Protein AF-A0A382EPL7-F1 (afdb_monomer)

pLDDT: mean 86.75, std 9.68, range [49.62, 97.31]

Radius of gyration: 35.39 Å; Cα contacts (8 Å, |Δi|>4): 107; chains: 1; bounding box: 77×35×107 Å

Structure (mmCIF, N/CA/C/O backbone):
data_AF-A0A382EPL7-F1
#
_entry.id   AF-A0A382EPL7-F1
#
loop_
_atom_site.group_PDB
_atom_site.id
_atom_site.type_symbol
_atom_site.label_atom_id
_atom_site.label_alt_id
_atom_site.label_comp_id
_atom_site.label_asym_id
_atom_site.label_entity_id
_atom_site.label_seq_id
_atom_site.pdbx_PDB_ins_code
_atom_site.Cartn_x
_atom_site.Cartn_y
_atom_site.Cartn_z
_atom_site.occupancy
_atom_site.B_iso_or_equiv
_atom_site.auth_seq_id
_atom_site.auth_comp_id
_atom_site.auth_asym_id
_atom_site.auth_atom_id
_atom_site.pdbx_PDB_model_num
ATOM 1 N N . MET A 1 1 ? -38.841 10.159 31.983 1.00 74.75 1 MET A N 1
ATOM 2 C CA . MET A 1 1 ? -38.559 8.796 31.467 1.00 74.75 1 MET A CA 1
ATOM 3 C C . MET A 1 1 ? -38.084 8.806 30.019 1.00 74.75 1 MET A C 1
ATOM 5 O O . MET A 1 1 ? -37.034 8.236 29.769 1.00 74.75 1 MET A O 1
ATOM 9 N N . PHE A 1 2 ? -38.769 9.494 29.096 1.00 90.00 2 PHE A N 1
ATOM 10 C CA . PHE A 1 2 ? -38.363 9.571 27.680 1.00 90.00 2 PHE A CA 1
ATOM 11 C C . PHE A 1 2 ? -36.901 10.011 27.466 1.00 90.00 2 PHE A C 1
ATOM 13 O O . PHE A 1 2 ? -36.143 9.314 26.803 1.00 90.00 2 PHE A O 1
ATOM 20 N N . PHE A 1 3 ? -36.472 11.101 28.112 1.00 91.19 3 PHE A N 1
ATOM 21 C CA . PHE A 1 3 ? -35.097 11.601 27.989 1.00 91.19 3 PHE A CA 1
ATOM 22 C C . PHE A 1 3 ? -34.037 10.589 28.466 1.00 91.19 3 PHE A C 1
ATOM 24 O O . PHE A 1 3 ? -33.022 10.416 27.807 1.00 91.19 3 PHE A O 1
ATOM 31 N N . GLY A 1 4 ? -34.292 9.870 29.566 1.00 90.31 4 GLY A N 1
ATOM 32 C CA . GLY A 1 4 ? -33.367 8.853 30.087 1.00 90.31 4 GLY A CA 1
ATOM 33 C C . GLY A 1 4 ? -33.275 7.593 29.217 1.00 90.31 4 GLY A C 1
ATOM 34 O O . GLY A 1 4 ? -32.211 6.997 29.101 1.00 90.31 4 GLY A O 1
ATOM 35 N N . LEU A 1 5 ? -34.377 7.195 28.574 1.00 91.62 5 LEU A N 1
ATOM 36 C CA . LEU A 1 5 ? -34.363 6.102 27.595 1.00 91.62 5 LEU A CA 1
ATOM 37 C C . LEU A 1 5 ? -33.612 6.507 26.321 1.00 91.62 5 LEU A C 1
ATOM 39 O O . LEU A 1 5 ? -32.855 5.706 25.778 1.00 91.62 5 LEU A O 1
ATOM 43 N N . LEU A 1 6 ? -33.779 7.757 25.878 1.00 93.56 6 LEU A N 1
ATOM 44 C CA . LEU A 1 6 ? -33.069 8.297 24.722 1.00 93.56 6 LEU A CA 1
ATOM 45 C C . LEU A 1 6 ? -31.554 8.353 24.964 1.00 93.56 6 LEU A C 1
ATOM 47 O O . LEU A 1 6 ? -30.788 7.920 24.108 1.00 93.56 6 LEU A O 1
ATOM 51 N N . THR A 1 7 ? -31.110 8.833 26.131 1.00 91.06 7 THR A N 1
ATOM 52 C CA . THR A 1 7 ? -29.676 8.873 26.460 1.00 91.06 7 THR A CA 1
ATOM 53 C C . THR A 1 7 ? -29.067 7.478 26.547 1.00 91.06 7 THR A C 1
ATOM 55 O O . THR A 1 7 ? -27.970 7.269 26.033 1.00 91.06 7 THR A O 1
ATOM 58 N N . LEU A 1 8 ? -29.780 6.507 27.131 1.00 88.75 8 LEU A N 1
ATOM 59 C CA . LEU A 1 8 ? -29.338 5.113 27.169 1.00 88.75 8 LEU A CA 1
ATOM 60 C C . LEU A 1 8 ? -29.192 4.529 25.757 1.00 88.75 8 LEU A C 1
ATOM 62 O O . LEU A 1 8 ? -28.180 3.899 25.460 1.00 88.75 8 LEU A O 1
ATOM 66 N N . LEU A 1 9 ? -30.175 4.763 24.883 1.00 93.56 9 LEU A N 1
ATOM 67 C CA . LEU A 1 9 ? -30.143 4.287 23.501 1.00 93.56 9 LEU A CA 1
ATOM 68 C C . LEU A 1 9 ? -28.946 4.871 22.746 1.00 93.56 9 LEU A C 1
ATOM 70 O O . LEU A 1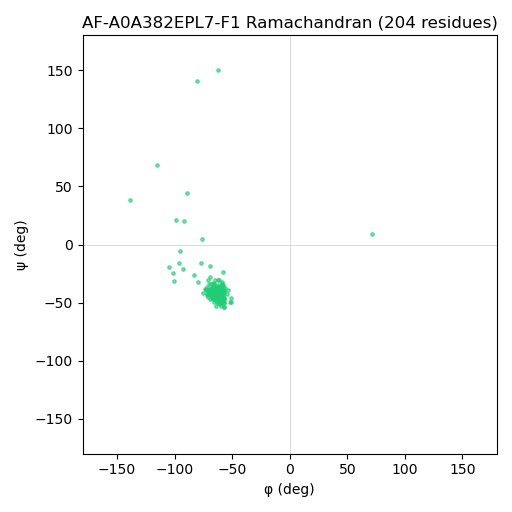 9 ? -28.196 4.122 22.127 1.00 93.56 9 LEU A O 1
ATOM 74 N N . VAL A 1 10 ? -28.731 6.186 22.835 1.00 94.69 10 VAL A N 1
ATOM 75 C CA . VAL A 1 10 ? -27.603 6.864 22.175 1.00 94.69 10 VAL A CA 1
ATOM 76 C C . VAL A 1 10 ? -26.262 6.339 22.698 1.00 94.69 10 VAL A C 1
ATOM 78 O O . VAL A 1 10 ? -25.368 6.046 21.904 1.00 94.69 10 VAL A O 1
ATOM 81 N N . ALA A 1 11 ? -26.128 6.147 24.014 1.00 90.62 11 ALA A N 1
ATOM 82 C CA . ALA A 1 11 ? -24.913 5.600 24.615 1.00 90.62 11 ALA A CA 1
ATOM 83 C C . ALA A 1 11 ? -24.629 4.159 24.153 1.00 90.62 11 ALA A C 1
ATOM 85 O O . ALA A 1 11 ? -23.498 3.840 23.784 1.00 90.62 11 ALA A O 1
ATOM 86 N N . LEU A 1 12 ? -25.653 3.299 24.116 1.00 90.69 12 LEU A N 1
ATOM 87 C CA . LEU A 1 12 ? -25.523 1.924 23.628 1.00 90.69 12 LEU A CA 1
ATOM 88 C C . LEU A 1 12 ? -25.211 1.874 22.131 1.00 90.69 12 LEU A C 1
ATOM 90 O O . LEU A 1 12 ? -24.394 1.054 21.715 1.00 90.69 12 LEU A O 1
ATOM 94 N N . ALA A 1 13 ? -25.803 2.759 21.329 1.00 94.44 13 ALA A N 1
ATOM 95 C CA . ALA A 1 13 ? -25.524 2.853 19.901 1.00 94.44 13 ALA A CA 1
ATOM 96 C C . ALA A 1 13 ? -24.057 3.228 19.645 1.00 94.44 13 ALA A C 1
ATOM 98 O O . ALA A 1 13 ? -23.361 2.508 18.928 1.00 94.44 13 ALA A O 1
ATOM 99 N N . ILE A 1 14 ? -23.558 4.289 20.294 1.00 92.88 14 ILE A N 1
ATOM 100 C CA . ILE A 1 14 ? -22.150 4.702 20.183 1.00 92.88 14 ILE A CA 1
ATOM 101 C C . ILE A 1 14 ? -21.222 3.568 20.635 1.00 92.88 14 ILE A C 1
ATOM 103 O O . ILE A 1 14 ? -20.268 3.235 19.932 1.00 92.88 14 ILE A O 1
ATOM 107 N N . SER A 1 15 ? -21.518 2.931 21.774 1.00 91.12 15 SER A N 1
ATOM 108 C CA . SER A 1 15 ? -20.702 1.830 22.295 1.00 91.12 15 SER A CA 1
ATOM 109 C C . SER A 1 15 ? -20.690 0.619 21.363 1.00 91.12 15 SER A C 1
ATOM 111 O O . SER A 1 15 ? -19.649 -0.010 21.206 1.00 91.12 15 SER A O 1
ATOM 113 N N . THR A 1 16 ? -21.820 0.288 20.735 1.00 92.12 16 THR A N 1
ATOM 114 C CA . THR A 1 16 ? -21.933 -0.869 19.834 1.00 92.12 16 THR A CA 1
ATOM 115 C C . THR A 1 16 ? -21.139 -0.645 18.550 1.00 92.12 16 THR A C 1
ATOM 117 O O . THR A 1 16 ? -20.413 -1.536 18.113 1.00 92.12 16 THR A O 1
ATOM 120 N N . VAL A 1 17 ? -21.219 0.556 17.967 1.00 94.06 17 VAL A N 1
ATOM 121 C CA . VAL A 1 17 ? -20.438 0.919 16.773 1.00 94.06 17 VAL A CA 1
ATOM 122 C C . VAL A 1 17 ? -18.938 0.908 17.082 1.00 94.06 17 VAL A C 1
ATOM 124 O O . VAL A 1 17 ? -18.156 0.342 16.317 1.00 94.06 17 VAL A O 1
ATOM 127 N N . ALA A 1 18 ? -18.532 1.466 18.227 1.00 92.56 18 ALA A N 1
ATOM 128 C CA . ALA A 1 18 ? -17.138 1.443 18.667 1.00 92.56 18 ALA A CA 1
ATOM 129 C C . ALA A 1 18 ? -16.625 0.010 18.899 1.00 92.56 18 ALA A C 1
ATOM 131 O O . ALA A 1 18 ? -15.540 -0.331 18.430 1.00 92.56 18 ALA A O 1
ATOM 132 N N . ALA A 1 19 ? -17.418 -0.839 19.562 1.00 92.88 19 ALA A N 1
ATOM 133 C CA . ALA A 1 19 ? -17.096 -2.247 19.781 1.00 92.88 19 ALA A CA 1
ATOM 134 C C . ALA A 1 19 ? -16.929 -3.002 18.455 1.00 92.88 19 ALA A C 1
ATOM 136 O O . ALA A 1 19 ? -15.948 -3.722 18.279 1.00 92.88 19 ALA A O 1
ATOM 137 N N . TYR A 1 20 ? -17.841 -2.798 17.499 1.00 94.19 20 TYR A N 1
ATOM 138 C CA . TYR A 1 20 ? -17.752 -3.406 16.172 1.00 94.19 20 TYR A CA 1
ATOM 139 C C . TYR A 1 20 ? -16.435 -3.048 15.469 1.00 94.19 20 TYR A C 1
ATOM 141 O O . TYR A 1 20 ? -15.680 -3.948 15.094 1.00 94.19 20 TYR A O 1
ATOM 149 N N . TYR A 1 21 ? -16.111 -1.755 15.346 1.00 93.94 21 TYR A N 1
ATOM 150 C CA . TYR A 1 21 ? -14.863 -1.333 14.703 1.00 93.94 21 TYR A CA 1
ATOM 151 C C . TYR A 1 21 ? -13.628 -1.825 15.454 1.00 93.94 21 TYR A C 1
ATOM 153 O O . TYR A 1 21 ? -12.677 -2.292 14.830 1.00 93.94 21 TYR A O 1
ATOM 161 N N . SER A 1 22 ? -13.655 -1.793 16.786 1.00 94.44 22 SER A N 1
ATOM 162 C CA . SER A 1 22 ? -12.537 -2.257 17.599 1.00 94.44 22 SER A CA 1
ATOM 163 C C . SER A 1 22 ? -12.242 -3.747 17.404 1.00 94.44 22 SER A C 1
ATOM 165 O O . SER A 1 22 ? -11.101 -4.129 17.138 1.00 94.44 22 SER A O 1
ATOM 167 N N . ILE A 1 23 ? -13.275 -4.592 17.458 1.00 93.62 23 ILE A N 1
ATOM 168 C CA . ILE A 1 23 ? -13.140 -6.046 17.315 1.00 93.62 23 ILE A CA 1
ATOM 169 C C . ILE A 1 23 ? -12.655 -6.403 15.907 1.00 93.62 23 ILE A C 1
ATOM 171 O O . ILE A 1 23 ? -11.729 -7.203 15.759 1.00 93.62 23 ILE A O 1
ATOM 175 N N . VAL A 1 24 ? -13.230 -5.791 14.865 1.00 92.38 24 VAL A N 1
ATOM 176 C CA . VAL A 1 24 ? -12.802 -6.040 13.478 1.00 92.38 24 VAL A CA 1
ATOM 177 C C . VAL A 1 24 ? -11.360 -5.589 13.251 1.00 92.38 24 VAL A C 1
ATOM 179 O O . VAL A 1 24 ? -10.598 -6.303 12.596 1.00 92.38 24 VAL A O 1
ATOM 182 N N . GLY A 1 25 ? -10.952 -4.458 13.827 1.00 89.25 25 GLY A N 1
ATOM 183 C CA . GLY A 1 25 ? -9.577 -3.983 13.726 1.00 89.25 25 GLY A CA 1
ATOM 184 C C . GLY A 1 25 ? -8.566 -4.854 14.471 1.00 89.25 25 GLY A C 1
ATOM 185 O O . GLY A 1 25 ? -7.525 -5.187 13.911 1.00 89.25 25 GLY A O 1
ATOM 186 N N . LEU A 1 26 ? -8.876 -5.327 15.681 1.00 88.19 26 LEU A N 1
ATOM 187 C CA . LEU A 1 26 ? -8.011 -6.278 16.396 1.00 88.19 26 LEU A CA 1
ATOM 188 C C . LEU A 1 26 ? -7.901 -7.623 15.660 1.00 88.19 26 LEU A C 1
ATOM 190 O O . LEU A 1 26 ? -6.811 -8.191 15.571 1.00 88.19 26 LEU A O 1
ATOM 194 N N . MET A 1 27 ? -9.000 -8.117 15.076 1.00 90.69 27 MET A N 1
ATOM 195 C CA . MET A 1 27 ? -8.977 -9.316 14.226 1.00 90.69 27 MET A CA 1
ATOM 196 C C . MET A 1 27 ? -8.116 -9.138 12.970 1.00 90.69 27 MET A C 1
ATOM 198 O O . MET A 1 27 ? -7.565 -10.118 12.465 1.00 90.69 27 MET A O 1
ATOM 202 N N . ALA A 1 28 ? -8.013 -7.914 12.446 1.00 84.50 28 ALA A N 1
ATOM 203 C CA . ALA A 1 28 ? -7.151 -7.609 11.312 1.00 84.50 28 ALA A CA 1
ATOM 204 C C . ALA A 1 28 ? -5.661 -7.672 11.680 1.00 84.50 28 ALA A C 1
ATOM 206 O O . ALA A 1 28 ? -4.875 -8.201 10.898 1.00 84.50 28 ALA A O 1
ATOM 207 N N . ILE A 1 29 ? -5.287 -7.193 12.871 1.00 80.88 29 ILE A N 1
ATOM 208 C CA . ILE A 1 29 ? -3.893 -7.189 13.348 1.00 80.88 29 ILE A CA 1
ATOM 209 C C . ILE A 1 29 ? -3.379 -8.620 13.574 1.00 80.88 29 ILE A C 1
ATOM 211 O O . ILE A 1 29 ? -2.247 -8.948 13.232 1.00 80.88 29 ILE A O 1
ATOM 215 N N . PHE A 1 30 ? -4.220 -9.503 14.109 1.00 79.50 30 PHE A N 1
ATOM 216 C CA . PHE A 1 30 ? -3.836 -10.865 14.486 1.00 79.50 30 PHE A CA 1
ATOM 217 C C . PHE A 1 30 ? -4.573 -11.909 13.636 1.00 79.50 30 PHE A C 1
ATOM 219 O O . PHE A 1 30 ? -5.415 -12.680 14.112 1.00 79.50 30 PHE A O 1
ATOM 226 N N . ALA A 1 31 ? -4.227 -11.954 12.349 1.00 75.75 31 ALA A N 1
ATOM 227 C CA . ALA A 1 31 ? -4.918 -12.774 11.354 1.00 75.75 31 ALA A CA 1
ATOM 228 C C . ALA A 1 31 ? -4.956 -14.287 11.668 1.00 75.75 31 ALA A C 1
ATOM 230 O O . ALA A 1 31 ? -5.860 -14.974 11.194 1.00 75.75 31 ALA A O 1
ATOM 231 N N . GLY A 1 32 ? -4.016 -14.800 12.471 1.00 82.25 32 GLY A N 1
ATOM 232 C CA . GLY A 1 32 ? -3.919 -16.220 12.829 1.00 82.25 32 GLY A CA 1
ATOM 233 C C . GLY A 1 32 ? -4.923 -16.710 13.883 1.00 82.25 32 GLY A C 1
ATOM 234 O O . GLY A 1 32 ? -5.119 -17.914 14.001 1.00 82.25 32 GLY A O 1
ATOM 235 N N . ALA A 1 33 ? -5.579 -15.814 14.632 1.00 89.88 33 ALA A N 1
ATOM 236 C CA . ALA A 1 33 ? -6.447 -16.185 15.759 1.00 89.88 33 ALA A CA 1
ATOM 237 C C . ALA A 1 33 ? -7.744 -15.355 15.828 1.00 89.88 33 ALA A C 1
ATOM 239 O O . ALA A 1 33 ? -8.223 -15.005 16.908 1.00 89.88 33 ALA A O 1
ATOM 240 N N . LYS A 1 34 ? -8.339 -15.050 14.666 1.00 89.06 34 LYS A N 1
ATOM 241 C CA . LYS A 1 34 ? -9.504 -14.149 14.541 1.00 89.06 34 LYS A CA 1
ATOM 242 C C . LYS A 1 34 ? -10.658 -14.506 15.481 1.00 89.06 34 LYS A C 1
ATOM 244 O O . LYS A 1 34 ? -11.185 -13.628 16.154 1.00 89.06 34 LYS A O 1
ATOM 249 N N . LEU A 1 35 ? -11.019 -15.790 15.566 1.00 90.50 35 LEU A N 1
ATOM 250 C CA . LEU A 1 35 ? -12.129 -16.246 16.410 1.00 90.50 35 LEU A CA 1
ATOM 251 C C . LEU A 1 35 ? -11.859 -16.014 17.904 1.00 90.50 35 LEU A C 1
ATOM 253 O O . LEU A 1 35 ? -12.734 -15.528 18.615 1.00 90.50 35 LEU A O 1
ATOM 257 N N . ALA A 1 36 ? -10.646 -16.318 18.374 1.00 92.25 36 ALA A N 1
ATOM 258 C CA . ALA A 1 36 ? -10.273 -16.116 19.773 1.00 92.25 36 ALA A CA 1
ATOM 259 C C . ALA A 1 36 ? -10.327 -14.629 20.155 1.00 92.25 36 ALA A C 1
ATOM 261 O O . ALA A 1 36 ? -10.828 -14.269 21.219 1.00 92.25 36 ALA A O 1
ATOM 262 N N . ILE A 1 37 ? -9.876 -13.759 19.252 1.00 91.56 37 ILE A N 1
ATOM 263 C CA . ILE A 1 37 ? -9.865 -12.308 19.460 1.00 91.56 37 ILE A CA 1
ATOM 264 C C . ILE A 1 37 ? -11.267 -11.719 19.398 1.00 91.56 37 ILE A C 1
ATOM 266 O O . ILE A 1 37 ? -11.573 -10.829 20.186 1.00 91.56 37 ILE A O 1
ATOM 270 N N . ALA A 1 38 ? -12.138 -12.237 18.531 1.00 92.56 38 ALA A N 1
ATOM 271 C CA . ALA A 1 38 ? -13.543 -11.848 18.509 1.00 92.56 38 ALA A CA 1
ATOM 272 C C . ALA A 1 38 ? -14.220 -12.133 19.855 1.00 92.56 38 ALA A C 1
ATOM 274 O O . ALA A 1 38 ? -14.840 -11.244 20.435 1.00 92.56 38 ALA A O 1
ATOM 275 N N . ILE A 1 39 ? -14.047 -13.351 20.382 1.00 94.56 39 ILE A N 1
ATOM 276 C CA . ILE A 1 39 ? -14.613 -13.753 21.676 1.00 94.56 39 ILE A CA 1
ATOM 277 C C . ILE A 1 39 ? -14.051 -12.873 22.799 1.00 94.56 39 ILE A C 1
ATOM 279 O O . ILE A 1 39 ? -14.816 -12.328 23.593 1.00 94.56 39 ILE A O 1
ATOM 283 N N . MET A 1 40 ? -12.729 -12.681 22.837 1.00 93.75 40 MET A N 1
ATOM 284 C CA . MET A 1 40 ? -12.075 -11.809 23.814 1.00 93.75 40 MET A CA 1
ATOM 285 C C . MET A 1 40 ? -12.618 -10.377 23.742 1.00 93.75 40 MET A C 1
ATOM 287 O O . MET A 1 40 ? -12.989 -9.813 24.767 1.00 93.75 40 MET A O 1
ATOM 291 N N . GLY A 1 41 ? -12.697 -9.793 22.546 1.00 92.31 41 GLY A N 1
ATOM 292 C CA . GLY A 1 41 ? -13.151 -8.420 22.347 1.00 92.31 41 GLY A CA 1
ATOM 293 C C . GLY A 1 41 ? -14.590 -8.204 22.811 1.00 92.31 41 GLY A C 1
ATOM 294 O O . GLY A 1 41 ? -14.859 -7.238 23.518 1.00 92.31 41 GLY A O 1
ATOM 295 N N . VAL A 1 42 ? -15.499 -9.142 22.521 1.00 93.00 42 VAL A N 1
ATOM 296 C CA . VAL A 1 42 ? -16.881 -9.089 23.032 1.00 93.00 42 VAL A CA 1
ATOM 297 C C . VAL A 1 42 ? -16.904 -9.087 24.563 1.00 93.00 42 VAL A C 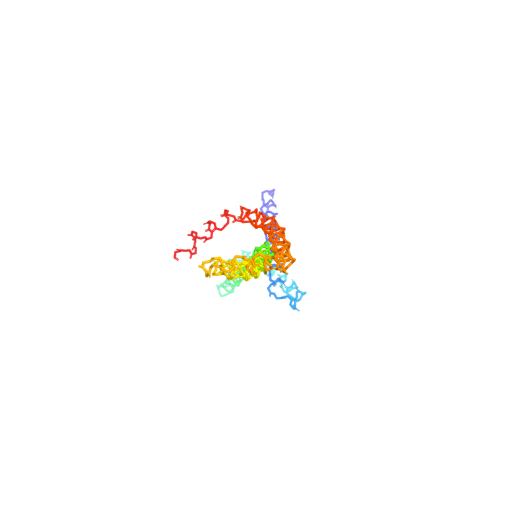1
ATOM 299 O O . VAL A 1 42 ? -17.601 -8.274 25.169 1.00 93.00 42 VAL A O 1
ATOM 302 N N . VAL A 1 43 ? -16.118 -9.958 25.202 1.00 94.94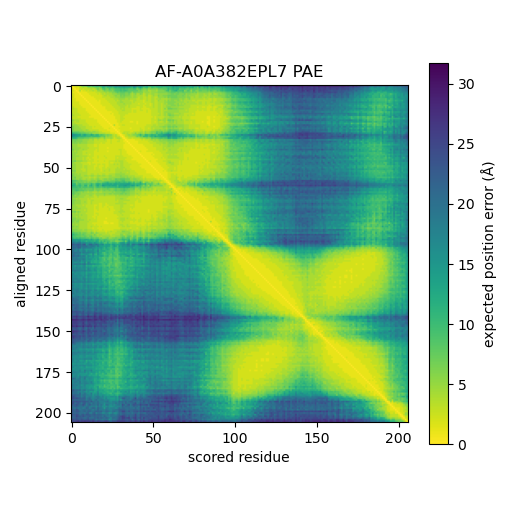 43 VAL A N 1
ATOM 303 C CA . VAL A 1 43 ? -16.043 -10.031 26.670 1.00 94.94 43 VAL A CA 1
ATOM 304 C C . VAL A 1 43 ? -15.470 -8.743 27.268 1.00 94.94 43 VAL A C 1
ATOM 306 O O . VAL A 1 43 ? -16.005 -8.246 28.259 1.00 94.94 43 VAL A O 1
ATOM 309 N N . LEU A 1 44 ? -14.423 -8.172 26.665 1.00 93.31 44 LEU A N 1
ATOM 310 C CA . LEU A 1 44 ? -13.812 -6.919 27.123 1.00 93.31 44 LEU A CA 1
ATOM 311 C C . LEU A 1 44 ? -14.781 -5.732 27.015 1.00 93.31 44 LEU A C 1
ATOM 313 O O . LEU A 1 44 ? -14.869 -4.925 27.942 1.00 93.31 44 LEU A O 1
ATOM 317 N N . GLU A 1 45 ? -15.545 -5.645 25.927 1.00 93.44 45 GLU A N 1
ATOM 318 C CA . GLU A 1 45 ? -16.531 -4.582 25.707 1.00 93.44 45 GLU A CA 1
ATOM 319 C C . GLU A 1 45 ? -17.710 -4.669 26.686 1.00 93.44 45 GLU A C 1
ATOM 321 O O . GLU A 1 45 ? -18.083 -3.668 27.304 1.00 93.44 45 GLU A O 1
ATOM 326 N N . ILE A 1 46 ? -18.248 -5.874 26.911 1.00 92.56 46 ILE A N 1
ATOM 327 C CA . ILE A 1 46 ? -19.298 -6.097 27.917 1.00 92.56 46 ILE A CA 1
ATOM 328 C C . ILE A 1 46 ? -18.758 -5.791 29.321 1.00 92.56 46 ILE A C 1
ATOM 330 O O . ILE A 1 46 ? -19.410 -5.089 30.097 1.00 92.56 46 ILE A O 1
ATOM 334 N N . GLY A 1 47 ? -17.550 -6.265 29.640 1.00 93.06 47 GLY A N 1
ATOM 335 C CA . GLY A 1 47 ? -16.896 -6.024 30.925 1.00 93.06 47 GLY A CA 1
ATOM 336 C C . GLY A 1 47 ? -16.723 -4.535 31.221 1.00 93.06 47 GLY A C 1
ATOM 337 O O . GLY A 1 47 ? -17.043 -4.087 32.322 1.00 93.06 47 GLY A O 1
ATOM 338 N N . LYS A 1 48 ? -16.314 -3.743 30.224 1.00 93.69 48 LYS A N 1
ATOM 339 C CA . LYS A 1 48 ? -16.190 -2.281 30.328 1.00 93.69 48 LYS A CA 1
ATOM 340 C C . LYS A 1 48 ? -17.511 -1.619 30.736 1.00 93.69 48 LYS A C 1
ATOM 342 O O . LYS A 1 48 ? -17.514 -0.793 31.648 1.00 93.69 48 LYS A O 1
ATOM 347 N N . LEU A 1 49 ? -18.628 -1.995 30.105 1.00 91.94 49 LEU A N 1
ATOM 348 C CA . LEU A 1 49 ? -19.956 -1.445 30.416 1.00 91.94 49 LEU A CA 1
ATOM 349 C C . LEU A 1 49 ? -20.434 -1.838 31.818 1.00 91.94 49 LEU A C 1
ATOM 351 O O . LEU A 1 49 ? -20.957 -0.997 32.551 1.00 91.94 49 LEU A O 1
ATOM 355 N N . VAL A 1 50 ? -20.230 -3.100 32.206 1.00 93.31 50 VAL A N 1
ATOM 356 C CA . VAL A 1 50 ? -20.616 -3.607 33.531 1.00 93.31 50 VAL A CA 1
ATOM 357 C C . VAL A 1 50 ? -19.825 -2.902 34.628 1.00 93.31 50 VAL A C 1
ATOM 359 O O . VAL A 1 50 ? -20.424 -2.402 35.580 1.00 93.31 50 VAL A O 1
ATOM 362 N N . VAL A 1 51 ? -18.501 -2.804 34.480 1.00 93.50 51 VAL A N 1
ATOM 363 C CA . VAL A 1 51 ? -17.630 -2.130 35.451 1.00 93.50 51 VAL A CA 1
ATOM 364 C C . VAL A 1 51 ? -17.982 -0.646 35.551 1.00 93.50 51 VAL A C 1
ATOM 366 O O . VAL A 1 51 ? -18.175 -0.145 36.656 1.00 93.50 51 VAL A O 1
ATOM 369 N N . ALA A 1 52 ? -18.167 0.047 34.423 1.00 91.75 52 ALA A N 1
ATOM 370 C CA . ALA A 1 52 ? -18.558 1.456 34.422 1.00 91.75 52 ALA A CA 1
ATOM 371 C C . ALA A 1 52 ? -19.912 1.689 35.119 1.00 91.75 52 ALA A C 1
ATOM 373 O O . ALA A 1 52 ? -20.035 2.580 35.963 1.00 91.75 52 ALA A O 1
ATOM 374 N N . SER A 1 53 ? -20.916 0.860 34.813 1.00 91.19 53 SER A N 1
ATOM 375 C CA . SER A 1 53 ? -22.245 0.941 35.429 1.00 91.19 53 SER A CA 1
ATOM 376 C C . SER A 1 53 ? -22.196 0.647 36.931 1.00 91.19 53 SER A C 1
ATOM 378 O O . SER A 1 53 ? -22.774 1.389 37.728 1.00 91.19 53 SER A O 1
ATOM 380 N N . TRP A 1 54 ? -21.448 -0.382 37.344 1.00 93.62 54 TRP A N 1
ATOM 381 C CA . TRP A 1 54 ? -21.297 -0.740 38.753 1.00 93.62 54 TRP A CA 1
ATOM 382 C C . TRP A 1 54 ? -20.584 0.357 39.548 1.00 93.62 54 TRP A C 1
ATOM 384 O O . TRP A 1 54 ? -21.045 0.723 40.632 1.00 93.62 54 TRP A O 1
ATOM 394 N N . THR A 1 55 ? -19.498 0.921 39.006 1.00 92.19 55 THR A N 1
ATOM 395 C CA . THR A 1 55 ? -18.753 2.019 39.639 1.00 92.19 55 THR A CA 1
ATOM 396 C C . THR A 1 55 ? -19.618 3.266 39.794 1.00 92.19 55 THR A C 1
ATOM 398 O O . THR A 1 55 ? -19.538 3.929 40.827 1.00 92.19 55 THR A O 1
ATOM 401 N N . PHE A 1 56 ? -20.468 3.572 38.809 1.00 89.81 56 PHE A N 1
ATOM 402 C CA . PHE A 1 56 ? -21.400 4.695 38.887 1.00 89.81 56 PHE A CA 1
ATOM 403 C C . PHE A 1 56 ? -22.475 4.483 39.963 1.00 89.81 56 PHE A C 1
ATOM 405 O O . PHE A 1 56 ? -22.714 5.372 40.780 1.00 89.81 56 PHE A O 1
ATOM 412 N N . GLN A 1 57 ? -23.088 3.296 40.015 1.00 90.88 57 GLN A N 1
ATOM 413 C CA . GLN A 1 57 ? -24.139 2.985 40.991 1.00 90.88 57 GLN A CA 1
ATOM 414 C C . GLN A 1 57 ? -23.612 2.932 42.435 1.00 90.88 57 GLN A C 1
ATOM 416 O O . GLN A 1 57 ? -24.277 3.409 43.352 1.00 90.88 57 GLN A O 1
ATOM 421 N N . ASN A 1 58 ? -22.401 2.408 42.645 1.00 92.38 58 ASN A N 1
ATOM 422 C CA . ASN A 1 58 ? -21.807 2.212 43.975 1.00 92.38 58 ASN A CA 1
ATOM 423 C C . ASN A 1 58 ? -20.813 3.315 44.372 1.00 92.38 58 ASN A C 1
ATOM 425 O O . ASN A 1 58 ? -19.972 3.127 45.252 1.00 92.38 58 ASN A O 1
ATOM 429 N N . TRP A 1 59 ? -20.898 4.491 43.747 1.00 87.69 59 TRP A N 1
ATOM 430 C CA . TRP A 1 59 ? -19.908 5.560 43.913 1.00 87.69 59 TRP A CA 1
ATOM 431 C C . TRP A 1 59 ? -19.739 6.055 45.356 1.00 87.69 59 TRP A C 1
ATOM 433 O O . TRP A 1 59 ? -18.639 6.446 45.750 1.00 87.69 59 TRP A O 1
ATOM 443 N N . LYS A 1 60 ? -20.832 6.061 46.134 1.00 86.62 60 LYS A N 1
ATOM 444 C CA . LYS A 1 60 ? -20.860 6.524 47.534 1.00 86.62 60 LYS A CA 1
ATOM 445 C C . LYS A 1 60 ? -20.634 5.404 48.556 1.00 86.62 60 LYS A C 1
ATOM 447 O O . LYS A 1 60 ? -20.290 5.699 49.693 1.00 86.62 60 LYS A O 1
ATOM 452 N N . THR A 1 61 ? -20.858 4.151 48.170 1.00 87.94 61 THR A N 1
ATOM 453 C CA . THR A 1 61 ? -20.820 2.977 49.059 1.00 87.94 61 THR A CA 1
ATOM 454 C C . THR A 1 61 ? -19.518 2.186 48.941 1.00 87.94 61 THR A C 1
ATOM 456 O O . THR A 1 61 ? -19.137 1.498 49.882 1.00 87.94 61 THR A O 1
ATOM 459 N N . SER A 1 62 ? -18.820 2.279 47.806 1.00 84.94 62 SER A N 1
ATOM 460 C CA . SER A 1 62 ? -17.596 1.520 47.544 1.00 84.94 62 SER A CA 1
ATOM 461 C C . SER A 1 62 ? -16.357 2.147 48.205 1.00 84.94 62 SER A C 1
ATOM 463 O O . SER A 1 62 ? -16.174 3.366 48.126 1.00 84.94 62 SER A O 1
ATOM 465 N N . PRO A 1 63 ? -15.430 1.335 48.758 1.00 90.31 63 PRO A N 1
ATOM 466 C CA . PRO A 1 63 ? -14.129 1.820 49.206 1.00 90.31 63 PRO A CA 1
ATOM 467 C C . PRO A 1 63 ? -13.311 2.379 48.033 1.00 90.31 63 PRO A C 1
ATOM 469 O O . PRO A 1 63 ? -13.417 1.915 46.891 1.00 90.31 63 PRO A O 1
ATOM 472 N N . VAL A 1 64 ? -12.453 3.361 48.330 1.00 89.75 64 VAL A N 1
ATOM 473 C CA . VAL A 1 64 ? -11.658 4.102 47.331 1.00 89.75 64 VAL A CA 1
ATOM 474 C C . VAL A 1 64 ? -10.757 3.179 46.502 1.00 89.75 64 VAL A C 1
ATOM 476 O O . VAL A 1 64 ? -10.604 3.416 45.309 1.00 89.75 64 VAL A O 1
ATOM 479 N N . SER A 1 65 ? -10.230 2.099 47.092 1.00 89.88 65 SER A N 1
ATOM 480 C CA . SER A 1 65 ? -9.366 1.125 46.404 1.00 89.88 65 SER A CA 1
ATOM 481 C C . SER A 1 65 ? -10.066 0.393 45.248 1.00 89.88 65 SER A C 1
ATOM 483 O O . SER A 1 65 ? -9.507 0.286 44.159 1.00 89.88 65 SER A O 1
ATOM 485 N N . ILE A 1 66 ? -11.310 -0.062 45.439 1.00 90.44 66 ILE A N 1
ATOM 486 C CA . ILE A 1 66 ? -12.073 -0.740 44.373 1.00 90.44 66 ILE A CA 1
ATOM 487 C C . ILE A 1 66 ? -12.460 0.269 43.289 1.00 90.44 66 ILE A C 1
ATOM 489 O O . ILE A 1 66 ? -12.365 -0.008 42.093 1.00 90.44 66 ILE A O 1
ATOM 493 N N . ARG A 1 67 ? -12.857 1.475 43.706 1.00 88.94 67 ARG A N 1
ATOM 494 C CA . ARG A 1 67 ? -13.236 2.545 42.786 1.00 88.94 67 ARG A CA 1
ATOM 495 C C . ARG A 1 67 ? -12.073 2.964 41.888 1.00 88.94 67 ARG A C 1
ATOM 497 O O . ARG A 1 67 ? -12.279 3.109 40.686 1.00 88.94 67 ARG A O 1
ATOM 504 N N . SER A 1 68 ? -10.870 3.145 42.433 1.00 90.75 68 SER A N 1
ATOM 505 C CA . SER A 1 68 ? -9.695 3.500 41.630 1.00 90.75 68 SER A CA 1
ATOM 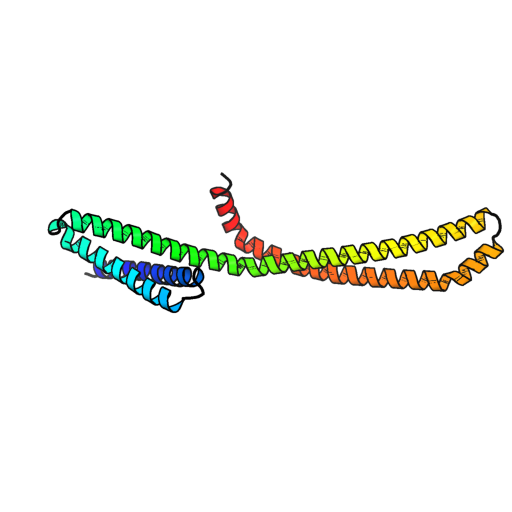506 C C . SER A 1 68 ? -9.311 2.380 40.665 1.00 90.75 68 SER A C 1
ATOM 508 O O . SER A 1 68 ? -9.080 2.661 39.491 1.00 90.75 68 SER A O 1
ATOM 510 N N . TYR A 1 69 ? -9.335 1.120 41.111 1.00 94.75 69 TYR A N 1
ATOM 511 C CA . TYR A 1 69 ? -9.069 -0.034 40.249 1.00 94.75 69 TYR A CA 1
ATOM 512 C C . TYR A 1 69 ? -10.021 -0.093 39.046 1.00 94.75 69 TYR A C 1
ATOM 514 O O . TYR A 1 69 ? -9.573 -0.253 37.910 1.00 94.75 69 TYR A O 1
ATOM 522 N N . PHE A 1 70 ? -11.325 0.090 39.264 1.00 94.12 70 PHE A N 1
ATOM 523 C CA . PHE A 1 70 ? -12.305 0.074 38.180 1.00 94.12 70 PHE A CA 1
ATOM 524 C C . PHE A 1 70 ? -12.196 1.271 37.240 1.00 94.12 70 PHE A C 1
ATOM 526 O O . PHE A 1 70 ? -12.299 1.084 36.030 1.00 94.12 70 PHE A O 1
ATOM 533 N N . ILE A 1 71 ? -11.910 2.472 37.750 1.00 93.62 71 ILE A N 1
ATOM 534 C CA . ILE A 1 71 ? -11.656 3.639 36.893 1.00 93.62 71 ILE A CA 1
ATOM 535 C C . ILE A 1 71 ? -10.444 3.382 35.991 1.00 93.62 71 ILE A C 1
ATOM 537 O O . ILE A 1 71 ? -10.543 3.549 34.777 1.00 93.62 71 ILE A O 1
ATOM 541 N N . VAL A 1 72 ? -9.326 2.922 36.560 1.00 95.50 72 VAL A N 1
ATOM 542 C CA . VAL A 1 72 ? -8.116 2.602 35.786 1.00 95.50 72 VAL A CA 1
ATOM 543 C C . VAL A 1 72 ? -8.403 1.498 34.770 1.00 95.50 72 VAL A C 1
ATOM 545 O O . VAL A 1 72 ? -8.021 1.625 33.611 1.00 95.50 72 VAL A O 1
ATOM 548 N N . SER A 1 73 ? -9.134 0.454 35.162 1.00 93.25 73 SER A N 1
ATOM 549 C CA . SER A 1 73 ? -9.503 -0.646 34.264 1.00 93.25 73 SER A CA 1
ATOM 550 C C . SER A 1 73 ? -10.350 -0.167 33.084 1.00 93.25 73 SER A C 1
ATOM 552 O O . SER A 1 73 ? -10.070 -0.534 31.947 1.00 93.25 73 SER A O 1
ATOM 554 N N . VAL A 1 74 ? -11.347 0.692 33.318 1.00 94.81 74 VAL A N 1
ATOM 555 C CA . VAL A 1 74 ? -12.170 1.278 32.245 1.00 94.81 74 VAL A CA 1
ATOM 556 C C . VAL A 1 74 ? -11.316 2.126 31.304 1.00 94.81 74 VAL A C 1
ATOM 558 O O . VAL A 1 74 ? -11.467 2.010 30.090 1.00 94.81 74 VAL A O 1
ATOM 561 N N . VAL A 1 75 ? -10.384 2.922 31.835 1.00 95.19 75 VAL A N 1
ATOM 562 C CA . VAL A 1 75 ? -9.452 3.719 31.021 1.00 95.19 75 VAL A CA 1
ATOM 563 C C . VAL A 1 75 ? -8.552 2.819 30.165 1.00 95.19 75 VAL A C 1
ATOM 565 O O . VAL A 1 75 ? -8.411 3.057 28.968 1.00 95.19 75 VAL A O 1
ATOM 568 N N . VAL A 1 76 ? -7.995 1.744 30.728 1.00 94.69 76 VAL A N 1
ATOM 569 C CA . VAL A 1 76 ? -7.193 0.766 29.970 1.00 94.69 76 VAL A CA 1
ATOM 570 C C . VAL A 1 76 ? -8.029 0.090 28.880 1.00 94.69 76 VAL A C 1
ATOM 572 O O . VAL A 1 76 ? -7.589 -0.007 27.735 1.00 94.69 76 VAL A O 1
ATOM 575 N N . LEU A 1 77 ? -9.259 -0.323 29.193 1.00 93.56 77 LEU A N 1
ATOM 576 C CA . LEU A 1 77 ? -10.175 -0.906 28.210 1.00 93.56 77 LEU A CA 1
ATOM 577 C C . LEU A 1 77 ? -10.521 0.091 27.095 1.00 93.56 77 LEU A C 1
ATOM 579 O O . LEU A 1 77 ? -10.631 -0.311 25.938 1.00 93.56 77 LEU A O 1
ATOM 583 N N . MET A 1 78 ? -10.635 1.388 27.402 1.00 93.25 78 MET A N 1
ATOM 584 C CA . MET A 1 78 ? -10.797 2.436 26.389 1.00 93.25 78 MET A CA 1
ATOM 585 C C . MET A 1 78 ? -9.582 2.531 25.460 1.00 93.25 78 MET A C 1
ATOM 587 O O . MET A 1 78 ? -9.773 2.610 24.250 1.00 93.25 78 MET A O 1
ATOM 591 N N . PHE A 1 79 ? -8.351 2.439 25.974 1.00 92.69 79 PHE A N 1
ATOM 592 C CA . PHE A 1 79 ? -7.155 2.392 25.121 1.00 92.69 79 PHE A CA 1
ATOM 593 C C . PHE A 1 79 ? -7.142 1.170 24.198 1.00 92.69 79 PHE A C 1
ATOM 595 O O . PHE A 1 79 ? -6.857 1.309 23.010 1.00 92.69 79 PHE A O 1
ATOM 602 N N . ILE A 1 80 ? -7.506 -0.009 24.710 1.00 90.88 80 ILE A N 1
ATOM 603 C CA . ILE A 1 80 ? -7.638 -1.224 23.888 1.00 90.88 80 ILE A CA 1
ATOM 604 C C . ILE A 1 80 ? -8.707 -1.020 22.805 1.00 90.88 80 ILE A C 1
ATOM 606 O O . ILE A 1 80 ? -8.486 -1.372 21.645 1.00 90.88 80 ILE A O 1
ATOM 610 N N . THR A 1 81 ? -9.832 -0.386 23.156 1.00 92.31 81 THR A N 1
ATOM 611 C CA . THR A 1 81 ? -10.906 -0.066 22.201 1.00 92.31 81 THR A CA 1
ATOM 612 C C . THR A 1 81 ? -10.367 0.811 21.068 1.00 92.31 81 THR A C 1
ATOM 614 O O . THR A 1 81 ? -10.546 0.480 19.894 1.00 92.31 81 THR A O 1
ATOM 617 N N . SER A 1 82 ? -9.655 1.888 21.419 1.00 91.25 82 SER A N 1
ATOM 618 C CA . SER A 1 82 ? -9.041 2.830 20.478 1.00 91.25 82 SER A CA 1
ATOM 619 C C . SER A 1 82 ? -7.990 2.175 19.583 1.00 91.25 82 SER A C 1
ATOM 621 O O . SER A 1 82 ? -7.989 2.432 18.382 1.00 91.25 82 SER A O 1
ATOM 623 N N . LEU A 1 83 ? -7.142 1.291 20.123 1.00 89.62 83 LEU A N 1
ATOM 624 C CA . LEU A 1 83 ? -6.184 0.510 19.329 1.00 89.62 83 LEU A CA 1
ATOM 625 C C . LEU A 1 83 ? -6.890 -0.369 18.294 1.00 89.62 83 LEU A C 1
ATOM 627 O O . LEU A 1 83 ? -6.445 -0.452 17.151 1.00 89.62 83 LEU A O 1
ATOM 631 N N . GLY A 1 84 ? -8.015 -0.984 18.663 1.00 90.81 84 GLY A N 1
ATOM 632 C CA . GLY A 1 84 ? -8.830 -1.723 17.706 1.00 90.81 84 GLY A CA 1
ATOM 633 C C . GLY A 1 84 ? -9.413 -0.823 16.616 1.00 90.81 84 GLY A C 1
ATOM 634 O O . GLY A 1 84 ? -9.302 -1.152 15.440 1.00 90.81 84 GLY A O 1
ATOM 635 N N . ILE A 1 85 ? -9.973 0.341 16.966 1.00 92.62 85 ILE A N 1
ATOM 636 C CA . ILE A 1 85 ? -10.510 1.289 15.971 1.00 92.62 85 ILE A CA 1
ATOM 637 C C . ILE A 1 85 ? -9.399 1.753 15.021 1.00 92.62 85 ILE A C 1
ATOM 639 O O . ILE A 1 85 ? -9.591 1.775 13.806 1.00 92.62 85 ILE A O 1
ATOM 643 N N . PHE A 1 86 ? -8.217 2.058 15.556 1.00 88.50 86 PHE A N 1
ATOM 644 C CA . PHE A 1 86 ? -7.045 2.385 14.752 1.00 88.50 86 PHE A CA 1
ATOM 645 C C . PHE A 1 86 ? -6.661 1.235 13.814 1.00 88.50 86 PHE A C 1
ATOM 647 O O . PHE A 1 86 ? -6.436 1.472 12.633 1.00 88.50 86 PHE A O 1
ATOM 654 N N . GLY A 1 87 ? -6.649 -0.011 14.296 1.00 85.75 87 GLY A N 1
ATOM 655 C CA . GLY A 1 87 ? -6.400 -1.188 13.461 1.00 85.75 87 GLY A CA 1
ATOM 656 C C . GLY A 1 87 ? -7.396 -1.319 12.304 1.00 85.75 87 GLY A C 1
ATOM 657 O O . GLY A 1 87 ? -7.003 -1.640 11.184 1.00 85.75 87 GLY A O 1
ATOM 658 N N . PHE A 1 88 ? -8.674 -1.015 12.547 1.00 88.69 88 PHE A N 1
ATOM 659 C CA . PHE A 1 88 ? -9.712 -1.017 11.515 1.00 88.69 88 PHE A CA 1
ATOM 660 C C . PHE A 1 88 ? -9.474 0.071 10.460 1.00 88.69 88 PHE A C 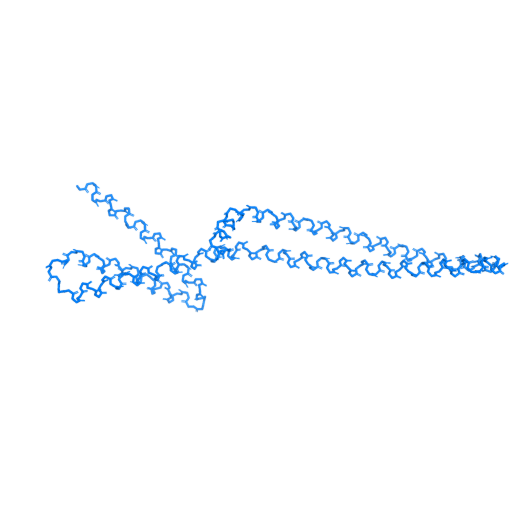1
ATOM 662 O O . PHE A 1 88 ? -9.468 -0.226 9.266 1.00 88.69 88 PHE A O 1
ATOM 669 N N . LEU A 1 89 ? -9.230 1.311 10.896 1.00 84.81 89 LEU A N 1
ATOM 670 C CA . LEU A 1 89 ? -8.971 2.444 10.002 1.00 84.81 89 LEU A CA 1
ATOM 671 C C . LEU A 1 89 ? -7.663 2.271 9.217 1.00 84.81 89 LEU A C 1
ATOM 673 O O . LEU A 1 89 ? -7.628 2.518 8.014 1.00 84.81 89 LEU A O 1
ATOM 677 N N . SER A 1 90 ? -6.607 1.790 9.874 1.00 78.69 90 SER A N 1
ATOM 678 C CA . SER A 1 90 ? -5.312 1.503 9.254 1.00 78.69 90 SER A CA 1
ATOM 679 C C . SER A 1 90 ? -5.435 0.416 8.188 1.00 78.69 90 SER A C 1
ATOM 681 O O . SER A 1 90 ? -4.948 0.594 7.074 1.00 78.69 90 SER A O 1
ATOM 683 N N . ARG A 1 91 ? -6.177 -0.670 8.462 1.00 75.94 91 ARG A N 1
ATOM 684 C CA . ARG A 1 91 ? -6.457 -1.688 7.443 1.00 75.94 91 ARG A CA 1
ATOM 685 C C . ARG A 1 91 ? -7.229 -1.101 6.265 1.00 75.94 91 ARG A C 1
ATOM 687 O O . ARG A 1 91 ? -6.825 -1.340 5.136 1.00 75.94 91 ARG A O 1
ATOM 694 N N . ALA A 1 92 ? -8.303 -0.348 6.510 1.00 76.06 92 ALA A N 1
ATOM 695 C CA . ALA A 1 92 ? -9.085 0.263 5.435 1.00 76.06 92 ALA A CA 1
ATOM 696 C C . ALA A 1 92 ? -8.208 1.153 4.536 1.00 76.06 92 ALA A C 1
ATOM 698 O O . ALA A 1 92 ? -8.343 1.120 3.316 1.00 76.06 92 ALA A O 1
ATOM 699 N N . HIS A 1 93 ? -7.244 1.865 5.127 1.00 68.62 93 HIS A N 1
ATOM 700 C CA . HIS A 1 93 ? -6.267 2.649 4.382 1.00 68.62 93 HIS A CA 1
ATOM 701 C C . HIS A 1 93 ? -5.266 1.776 3.603 1.00 68.62 93 HIS A C 1
ATOM 703 O O . HIS A 1 93 ? -5.055 2.004 2.417 1.00 68.62 93 HIS A O 1
ATOM 709 N N . ILE A 1 94 ? -4.681 0.738 4.213 1.00 66.25 94 ILE A N 1
ATOM 710 C CA . ILE A 1 94 ? -3.736 -0.172 3.536 1.00 66.25 94 ILE A CA 1
ATOM 711 C C . ILE A 1 94 ? -4.413 -0.929 2.387 1.00 66.25 94 ILE A C 1
ATOM 713 O O . ILE A 1 94 ? -3.820 -1.101 1.324 1.00 66.25 94 ILE A O 1
ATOM 717 N N . GLU A 1 95 ? -5.646 -1.388 2.575 1.00 62.88 95 GLU A N 1
ATOM 718 C CA . GLU A 1 95 ? -6.415 -2.136 1.574 1.00 62.88 95 GLU A CA 1
ATOM 719 C C . GLU A 1 95 ? -6.820 -1.227 0.397 1.00 62.88 95 GLU A C 1
ATOM 721 O O . GLU A 1 95 ? -6.892 -1.698 -0.736 1.00 62.88 95 GLU A O 1
ATOM 726 N N . GLN A 1 96 ? -6.971 0.084 0.630 1.00 60.88 96 GLN A N 1
ATOM 727 C CA . GLN A 1 96 ? -7.151 1.094 -0.420 1.00 60.88 96 GLN A CA 1
ATOM 728 C C . GLN A 1 96 ? -5.829 1.499 -1.102 1.00 60.88 96 GLN A C 1
ATOM 730 O O . GLN A 1 96 ? -5.821 1.754 -2.304 1.00 60.88 96 GLN A O 1
ATOM 735 N N . SER A 1 97 ? -4.702 1.489 -0.383 1.00 61.09 97 SER A N 1
ATOM 736 C CA . SER A 1 97 ? -3.371 1.826 -0.920 1.00 61.09 97 SER A CA 1
ATOM 737 C C . SER A 1 97 ? -2.672 0.657 -1.634 1.00 61.09 97 SER A C 1
ATOM 739 O O . SER A 1 97 ? -1.864 0.879 -2.533 1.00 61.09 97 SER A O 1
ATOM 741 N N . SER A 1 98 ? -2.987 -0.598 -1.296 1.00 61.66 98 SER A N 1
ATOM 742 C CA . SER A 1 98 ? -2.378 -1.797 -1.905 1.00 61.66 98 SER A CA 1
ATOM 743 C C . SER A 1 98 ? -2.614 -1.911 -3.423 1.00 61.66 98 SER A C 1
ATOM 745 O O . SER A 1 98 ? -1.673 -2.244 -4.146 1.00 61.66 98 SER A O 1
ATOM 747 N N . PRO A 1 99 ? -3.817 -1.613 -3.958 1.00 69.06 99 PRO A N 1
ATOM 748 C CA . PRO A 1 99 ? -4.033 -1.515 -5.397 1.00 69.06 99 PRO A CA 1
ATOM 749 C C . PRO A 1 99 ? -3.128 -0.469 -6.052 1.00 69.06 99 PRO A C 1
ATOM 751 O O . PRO A 1 99 ? -2.584 -0.741 -7.117 1.00 69.06 99 PRO A O 1
ATOM 754 N N . THR A 1 100 ? -2.930 0.689 -5.418 1.00 75.56 100 THR A N 1
ATOM 755 C CA . THR A 1 100 ? -2.102 1.785 -5.944 1.00 75.56 100 THR A CA 1
ATOM 756 C C . THR A 1 100 ? -0.625 1.402 -5.992 1.00 75.56 100 THR A C 1
ATOM 758 O O . THR A 1 100 ? -0.013 1.529 -7.047 1.00 75.56 100 THR A O 1
ATOM 761 N N . VAL A 1 101 ? -0.086 0.807 -4.921 1.00 76.00 101 VAL A N 1
ATOM 762 C CA . VAL A 1 101 ? 1.304 0.305 -4.882 1.00 76.00 101 VAL A CA 1
ATOM 763 C C . VAL A 1 101 ? 1.545 -0.748 -5.970 1.00 76.00 101 VAL A C 1
ATOM 765 O O . VAL A 1 101 ? 2.525 -0.687 -6.708 1.00 76.00 101 VAL A O 1
ATOM 768 N N . LEU A 1 102 ? 0.611 -1.687 -6.157 1.00 80.25 102 LEU A N 1
ATOM 769 C CA . LEU A 1 102 ? 0.708 -2.683 -7.231 1.00 80.25 102 LEU A CA 1
ATOM 770 C C . LEU A 1 102 ? 0.627 -2.061 -8.635 1.00 80.25 102 LEU A C 1
ATOM 772 O O . LEU A 1 102 ? 1.177 -2.616 -9.592 1.00 80.25 102 LEU A O 1
ATOM 776 N N . LEU A 1 103 ? -0.096 -0.950 -8.800 1.00 84.81 103 LEU A N 1
ATOM 777 C CA . LEU A 1 103 ? -0.151 -0.209 -10.061 1.00 84.81 103 LEU A CA 1
ATOM 778 C C . LEU A 1 103 ? 1.162 0.544 -10.316 1.00 84.81 103 LEU A C 1
ATOM 780 O O . LEU A 1 103 ? 1.628 0.535 -11.456 1.00 84.81 103 LEU A O 1
ATOM 784 N N . GLU A 1 104 ? 1.775 1.127 -9.285 1.00 85.69 104 GLU A N 1
ATOM 785 C CA . GLU A 1 104 ? 3.089 1.778 -9.357 1.00 85.69 104 GLU A CA 1
ATOM 786 C C . GLU A 1 104 ? 4.185 0.784 -9.762 1.00 85.69 104 GLU A C 1
ATOM 788 O O . GLU A 1 104 ? 4.873 1.005 -10.758 1.00 85.69 104 GLU A O 1
ATOM 793 N N . GLU A 1 105 ? 4.257 -0.389 -9.124 1.00 88.06 105 GLU A N 1
ATOM 794 C CA . GLU A 1 105 ? 5.214 -1.439 -9.510 1.00 88.06 105 GLU A CA 1
ATOM 795 C C . GLU A 1 105 ? 5.042 -1.890 -10.973 1.00 88.06 105 GLU A C 1
ATOM 797 O O . GLU A 1 105 ? 6.003 -2.237 -11.673 1.00 88.06 105 GLU A O 1
ATOM 802 N N . ARG A 1 106 ? 3.798 -1.912 -11.472 1.00 87.94 106 ARG A N 1
ATOM 803 C CA . ARG A 1 106 ? 3.518 -2.220 -12.883 1.00 87.94 106 ARG A CA 1
ATOM 804 C C . ARG A 1 106 ? 4.002 -1.108 -13.808 1.00 87.94 106 ARG A C 1
ATOM 806 O O . ARG A 1 106 ? 4.511 -1.427 -14.883 1.00 87.94 106 ARG A O 1
ATOM 813 N N . VAL A 1 107 ? 3.851 0.156 -13.416 1.00 92.50 107 VAL A N 1
ATOM 814 C CA . VAL A 1 107 ? 4.379 1.313 -14.152 1.00 92.50 107 VAL A CA 1
ATOM 815 C C . VAL A 1 107 ? 5.904 1.244 -14.230 1.00 92.50 107 VAL A C 1
ATOM 817 O O . VAL A 1 107 ? 6.452 1.369 -15.326 1.00 92.50 107 VAL A O 1
ATOM 820 N N . ASP A 1 108 ? 6.584 0.932 -13.129 1.00 91.75 108 ASP A N 1
ATOM 821 C CA . ASP A 1 108 ? 8.044 0.797 -13.102 1.00 91.75 108 ASP A CA 1
ATOM 822 C C . ASP A 1 108 ? 8.535 -0.351 -13.977 1.00 91.75 108 ASP A C 1
ATOM 824 O O . ASP A 1 108 ? 9.461 -0.198 -14.777 1.00 91.75 108 ASP A O 1
ATOM 828 N N . ARG A 1 109 ? 7.846 -1.494 -13.932 1.00 92.88 109 ARG A N 1
ATOM 829 C CA . ARG A 1 109 ? 8.133 -2.610 -14.838 1.00 92.88 109 ARG A CA 1
ATOM 830 C C . ARG A 1 109 ? 7.981 -2.214 -16.307 1.00 92.88 109 ARG A C 1
ATOM 832 O O . ARG A 1 109 ? 8.737 -2.700 -17.148 1.00 92.88 109 ARG A O 1
ATOM 839 N N . ILE A 1 110 ? 6.991 -1.386 -16.638 1.00 94.62 110 ILE A N 1
ATOM 840 C CA . ILE A 1 110 ? 6.821 -0.874 -18.000 1.00 94.62 110 ILE A CA 1
ATOM 841 C C . ILE A 1 110 ? 7.973 0.067 -18.365 1.00 94.62 110 ILE A C 1
ATOM 843 O O . ILE A 1 110 ? 8.522 -0.084 -19.454 1.00 94.62 110 ILE A O 1
ATOM 847 N N . ASN A 1 111 ? 8.389 0.968 -17.471 1.00 93.88 111 ASN A N 1
ATOM 848 C CA . ASN A 1 111 ? 9.529 1.859 -17.709 1.00 93.88 111 ASN A CA 1
ATOM 849 C C . ASN A 1 111 ? 10.814 1.071 -18.006 1.00 93.88 111 ASN A C 1
ATOM 851 O O . ASN A 1 111 ? 11.470 1.351 -19.005 1.00 93.88 111 ASN A O 1
ATOM 855 N N . LEU A 1 112 ? 11.107 0.023 -17.230 1.00 96.19 112 LEU A N 1
ATOM 856 C CA . LEU A 1 112 ? 12.255 -0.858 -17.480 1.00 96.19 112 LEU A CA 1
ATOM 857 C C . LEU A 1 112 ? 12.181 -1.536 -18.855 1.00 96.19 112 LEU A C 1
ATOM 859 O O . LEU A 1 112 ? 13.182 -1.642 -19.561 1.00 96.19 112 LEU A O 1
ATOM 863 N N . LYS A 1 113 ? 10.993 -1.994 -19.270 1.00 95.06 113 LYS A N 1
ATOM 864 C CA . LYS A 1 113 ? 10.803 -2.583 -20.606 1.00 95.06 113 LYS A CA 1
ATOM 865 C C . LYS A 1 113 ? 11.010 -1.561 -21.719 1.00 95.06 113 LYS A C 1
ATOM 867 O O . LYS A 1 113 ? 11.602 -1.908 -22.738 1.00 95.06 113 LYS A O 1
ATOM 872 N N . VAL A 1 114 ? 10.522 -0.335 -21.536 1.00 96.31 114 VAL A N 1
ATOM 873 C CA . VAL A 1 114 ? 10.733 0.763 -22.487 1.00 96.31 114 VAL A CA 1
ATOM 874 C C . VAL A 1 114 ? 12.224 1.063 -22.596 1.00 96.31 114 VAL A C 1
ATOM 876 O O . VAL A 1 114 ? 12.756 1.019 -23.696 1.00 96.31 114 VAL A O 1
ATOM 879 N N . GLU A 1 115 ? 12.931 1.229 -21.479 1.00 96.94 115 GLU A N 1
ATOM 880 C CA . GLU A 1 115 ? 14.378 1.476 -21.458 1.00 96.94 115 GLU A CA 1
ATOM 881 C C . GLU A 1 115 ? 15.174 0.363 -22.164 1.00 96.94 115 GLU A C 1
ATOM 883 O O . GLU A 1 115 ? 16.050 0.632 -22.992 1.00 96.94 115 GLU A O 1
ATOM 888 N N . GLN A 1 116 ? 14.828 -0.904 -21.913 1.00 96.62 116 GLN A N 1
ATOM 889 C CA . GLN A 1 116 ? 15.444 -2.050 -22.589 1.00 96.62 116 GLN A CA 1
ATOM 890 C C . GLN A 1 116 ? 15.226 -2.031 -24.107 1.00 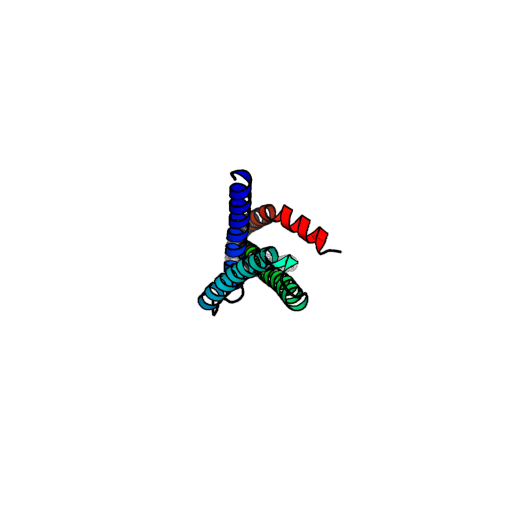96.62 116 GLN A C 1
ATOM 892 O O . GLN A 1 116 ? 16.120 -2.428 -24.862 1.00 96.62 116 GLN A O 1
ATOM 897 N N . LYS A 1 117 ? 14.044 -1.607 -24.566 1.00 95.81 117 LYS A N 1
ATOM 898 C CA . LYS A 1 117 ? 13.714 -1.496 -25.993 1.00 95.81 117 LYS A CA 1
ATOM 899 C C . LYS A 1 117 ? 14.380 -0.283 -26.634 1.00 95.81 117 LYS A C 1
ATOM 901 O O . LYS A 1 117 ? 14.983 -0.445 -27.689 1.00 95.81 117 LYS A O 1
ATOM 906 N N . THR A 1 118 ? 14.402 0.871 -25.971 1.00 95.50 118 THR A N 1
ATOM 907 C CA . THR A 1 118 ? 15.160 2.056 -26.406 1.00 95.50 118 THR A CA 1
ATOM 908 C C . THR A 1 118 ? 16.644 1.731 -26.549 1.00 95.50 118 THR A C 1
ATOM 910 O O . THR A 1 118 ? 17.261 2.042 -27.561 1.00 95.50 118 THR A O 1
ATOM 913 N N . THR A 1 119 ? 17.219 0.992 -25.598 1.00 97.31 119 THR A N 1
ATOM 914 C CA . THR A 1 119 ? 18.608 0.516 -25.699 1.00 97.31 119 THR A CA 1
ATOM 915 C C . THR A 1 119 ? 18.820 -0.401 -26.910 1.00 97.31 119 THR A C 1
ATOM 917 O O . THR A 1 119 ? 19.876 -0.378 -27.541 1.00 97.31 119 THR A O 1
ATOM 920 N N . GLN A 1 120 ? 17.837 -1.237 -27.264 1.00 95.44 120 GLN A N 1
ATOM 921 C CA . GLN A 1 120 ? 17.901 -2.056 -28.481 1.00 95.44 120 GLN A CA 1
ATOM 922 C C . GLN A 1 120 ? 17.819 -1.210 -29.753 1.00 95.44 120 GLN A C 1
ATOM 924 O O . GLN A 1 120 ? 18.623 -1.442 -30.655 1.00 95.44 120 GLN A O 1
ATOM 929 N N . ILE A 1 121 ? 16.923 -0.222 -29.797 1.00 96.25 121 ILE A N 1
ATOM 930 C CA . ILE A 1 121 ? 16.808 0.732 -30.906 1.00 96.25 121 ILE A CA 1
ATOM 931 C C . ILE A 1 121 ? 18.138 1.458 -31.110 1.00 96.25 121 ILE A C 1
ATOM 933 O O . ILE A 1 121 ? 18.684 1.399 -32.207 1.00 96.25 121 ILE A O 1
ATOM 937 N N . ASN A 1 122 ? 18.729 2.013 -30.048 1.00 96.62 122 ASN A N 1
ATOM 938 C CA . ASN A 1 122 ? 20.015 2.714 -30.119 1.00 96.62 122 ASN A CA 1
ATOM 939 C C . ASN A 1 122 ? 21.138 1.815 -30.659 1.00 96.62 122 ASN A C 1
ATOM 941 O O . ASN A 1 122 ? 21.992 2.263 -31.419 1.00 96.62 122 ASN A O 1
ATOM 945 N N . ARG A 1 123 ? 21.138 0.519 -30.312 1.00 95.88 123 ARG A N 1
ATOM 946 C CA . ARG A 1 123 ? 22.102 -0.448 -30.866 1.00 95.88 123 ARG A CA 1
ATOM 947 C C . ARG A 1 123 ? 21.886 -0.708 -32.355 1.00 95.88 123 ARG A C 1
ATOM 949 O O . ARG A 1 123 ? 22.865 -0.910 -33.066 1.00 95.88 123 ARG A O 1
ATOM 956 N N . TYR A 1 124 ? 20.642 -0.750 -32.826 1.00 94.75 124 TYR A N 1
ATOM 957 C CA . TYR A 1 124 ? 20.353 -0.907 -34.252 1.00 94.75 124 TYR A CA 1
ATOM 958 C C . TYR A 1 124 ? 20.634 0.374 -35.041 1.00 94.75 124 TYR A C 1
ATOM 960 O O . TYR A 1 124 ? 21.206 0.278 -36.122 1.00 94.75 124 TYR A O 1
ATOM 968 N N . GLN A 1 125 ? 20.332 1.547 -34.482 1.00 93.25 125 GLN A N 1
ATOM 969 C CA . GLN A 1 125 ? 20.686 2.848 -35.059 1.00 93.25 125 GLN A CA 1
ATOM 970 C C . GLN A 1 125 ? 22.204 3.003 -35.174 1.00 93.25 125 GLN A C 1
ATOM 972 O O . GLN A 1 125 ? 22.703 3.197 -36.270 1.00 93.25 125 GLN A O 1
ATOM 977 N N . SER A 1 126 ? 22.959 2.735 -34.105 1.00 95.62 126 SER A N 1
ATOM 978 C CA . SER A 1 126 ? 24.428 2.791 -34.145 1.00 95.62 126 SER A CA 1
ATOM 979 C C . SER A 1 126 ? 25.044 1.839 -35.184 1.00 95.62 126 SER A C 1
ATOM 981 O O . SER A 1 126 ? 26.080 2.147 -35.778 1.00 95.62 126 SER A O 1
ATOM 983 N N . ARG A 1 127 ? 24.413 0.682 -35.439 1.00 92.12 127 ARG A N 1
ATOM 984 C CA . ARG A 1 127 ? 24.820 -0.196 -36.546 1.00 92.12 127 ARG A CA 1
ATOM 985 C C . ARG A 1 127 ? 24.563 0.458 -37.897 1.00 92.12 127 ARG A C 1
ATOM 987 O O . ARG A 1 127 ? 25.466 0.419 -38.718 1.00 92.12 127 ARG A O 1
ATOM 994 N N . LEU A 1 128 ? 23.384 1.043 -38.117 1.00 92.00 128 LEU A N 1
ATOM 995 C CA . LEU A 1 128 ? 23.081 1.787 -39.346 1.00 92.00 128 LEU A CA 1
ATOM 996 C C . LEU A 1 128 ? 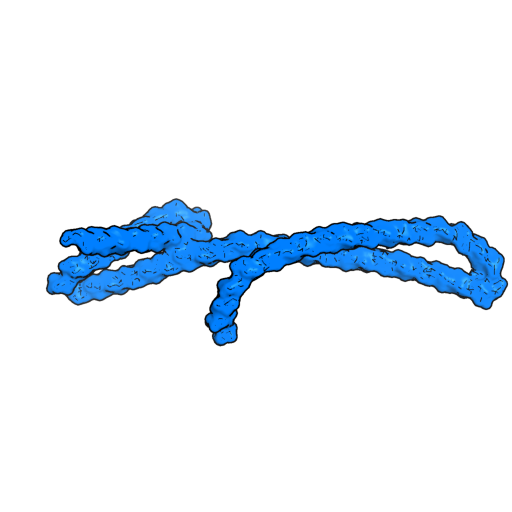24.083 2.930 -39.559 1.00 92.00 128 LEU A C 1
ATOM 998 O O . LEU A 1 128 ? 24.678 2.993 -40.627 1.00 92.00 128 LEU A O 1
ATOM 1002 N N . ASP A 1 129 ? 24.376 3.716 -38.523 1.00 92.44 129 ASP A N 1
ATOM 1003 C CA . ASP A 1 129 ? 25.347 4.815 -38.595 1.00 92.44 129 ASP A CA 1
ATOM 1004 C C . ASP A 1 129 ? 26.747 4.311 -38.984 1.00 92.44 129 ASP A C 1
ATOM 1006 O O . ASP A 1 129 ? 27.409 4.873 -39.849 1.00 92.44 129 ASP A O 1
ATOM 1010 N N . THR A 1 130 ? 27.188 3.185 -38.410 1.00 90.56 130 THR A N 1
ATOM 1011 C CA . THR A 1 130 ? 28.484 2.569 -38.758 1.00 90.56 130 THR A CA 1
ATOM 1012 C C . THR A 1 130 ? 28.525 2.110 -40.219 1.00 90.56 130 THR A C 1
ATOM 1014 O O . THR A 1 130 ? 29.575 2.169 -40.868 1.00 90.56 130 THR A O 1
ATOM 1017 N N . LEU A 1 131 ? 27.401 1.603 -40.734 1.00 87.12 131 LEU A N 1
ATOM 1018 C CA . LEU A 1 131 ? 27.281 1.194 -42.130 1.00 87.12 131 LEU A CA 1
ATOM 1019 C C . LEU A 1 131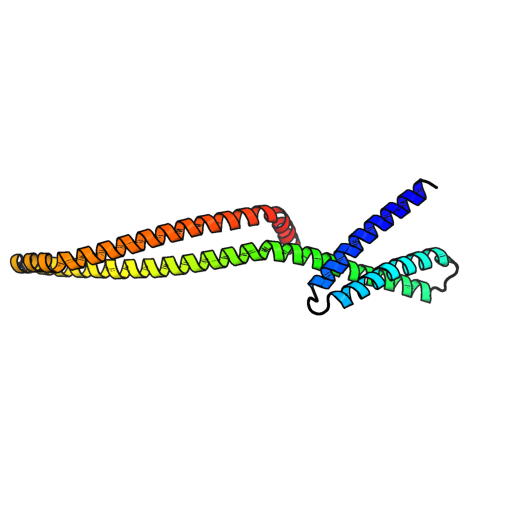 ? 27.338 2.416 -43.059 1.00 87.12 131 LEU A C 1
ATOM 1021 O O . LEU A 1 131 ? 28.065 2.375 -44.052 1.00 87.12 131 LEU A O 1
ATOM 1025 N N . ASP A 1 132 ? 26.648 3.499 -42.706 1.00 86.69 132 ASP A N 1
ATOM 1026 C CA . ASP A 1 132 ? 26.651 4.758 -43.454 1.00 86.69 132 ASP A CA 1
ATOM 1027 C C . ASP A 1 132 ? 28.047 5.414 -43.454 1.00 86.69 132 ASP A C 1
ATOM 1029 O O . ASP A 1 132 ? 28.557 5.784 -44.515 1.00 86.69 132 ASP A O 1
ATOM 1033 N N . ASP A 1 133 ? 28.740 5.431 -42.311 1.00 89.25 133 ASP A N 1
ATOM 1034 C CA . ASP A 1 133 ? 30.126 5.909 -42.189 1.00 89.25 133 ASP A CA 1
ATOM 1035 C C . ASP A 1 133 ? 31.096 5.101 -43.069 1.00 89.25 133 ASP A C 1
ATOM 1037 O O . ASP A 1 133 ? 31.995 5.647 -43.721 1.00 89.25 133 ASP A O 1
ATOM 1041 N N . ALA A 1 134 ? 30.937 3.773 -43.105 1.00 85.94 134 ALA A N 1
ATOM 1042 C CA . ALA A 1 134 ? 31.762 2.905 -43.941 1.00 85.94 134 ALA A CA 1
ATOM 1043 C C . ALA A 1 134 ? 31.543 3.190 -45.435 1.00 85.94 134 ALA A C 1
ATOM 1045 O O . ALA A 1 134 ? 32.506 3.212 -46.208 1.00 85.94 134 ALA A O 1
ATOM 1046 N N . LEU A 1 135 ? 30.295 3.441 -45.840 1.00 83.56 135 LEU A N 1
ATOM 1047 C CA . LEU A 1 135 ? 29.940 3.825 -47.205 1.00 83.56 135 LEU A CA 1
ATOM 1048 C C . LEU A 1 135 ? 30.518 5.191 -47.581 1.00 83.56 135 LEU A C 1
ATOM 1050 O O . LEU A 1 135 ? 31.093 5.328 -48.665 1.00 83.56 135 LEU A O 1
ATOM 1054 N N . GLN A 1 136 ? 30.450 6.167 -46.676 1.00 85.25 136 GLN A N 1
ATOM 1055 C CA . GLN A 1 136 ? 31.024 7.491 -46.887 1.00 85.25 136 GLN A CA 1
ATOM 1056 C C . GLN A 1 136 ? 32.542 7.421 -47.122 1.00 85.25 136 GLN A C 1
ATOM 1058 O O . GLN A 1 136 ? 33.043 8.003 -48.087 1.00 85.25 136 GLN A O 1
ATOM 1063 N N . ARG A 1 137 ? 33.273 6.603 -46.353 1.00 85.75 137 ARG A N 1
ATOM 1064 C CA . ARG A 1 137 ? 34.716 6.372 -46.574 1.00 85.75 137 ARG A CA 1
ATOM 1065 C C . ARG A 1 137 ? 35.033 5.789 -47.955 1.00 85.75 137 ARG A C 1
ATOM 1067 O O . ARG A 1 137 ? 36.048 6.145 -48.552 1.00 85.75 137 ARG A O 1
ATOM 1074 N N . TYR A 1 138 ? 34.189 4.905 -48.499 1.00 82.31 138 TYR A N 1
ATOM 1075 C CA . TYR A 1 138 ? 34.385 4.382 -49.861 1.00 82.31 138 TYR A CA 1
ATOM 1076 C C . TYR A 1 138 ? 34.229 5.462 -50.939 1.00 82.31 138 TYR A C 1
ATOM 1078 O O . TYR A 1 138 ? 34.923 5.407 -51.959 1.00 82.31 138 TYR A O 1
ATOM 1086 N N . ILE A 1 139 ? 33.337 6.431 -50.719 1.00 80.50 139 ILE A N 1
ATOM 1087 C CA . ILE A 1 139 ? 33.131 7.575 -51.615 1.00 80.50 139 ILE A CA 1
ATOM 1088 C C . ILE A 1 139 ? 34.331 8.528 -51.533 1.00 80.50 139 ILE A C 1
ATOM 1090 O O . ILE A 1 139 ? 34.866 8.916 -52.571 1.00 80.50 139 ILE A O 1
ATOM 1094 N N . GLU A 1 140 ? 34.809 8.834 -50.324 1.00 85.12 140 GLU A N 1
ATOM 1095 C CA . GLU A 1 140 ? 35.965 9.713 -50.079 1.00 85.12 140 GLU A CA 1
ATOM 1096 C C . GLU A 1 140 ? 37.267 9.181 -50.696 1.00 85.12 140 GLU A C 1
ATOM 1098 O O . GLU A 1 140 ? 38.057 9.943 -51.248 1.00 85.12 140 GLU A O 1
ATOM 1103 N N . LEU A 1 141 ? 37.472 7.860 -50.682 1.00 87.50 141 LEU A N 1
ATOM 1104 C CA . LEU A 1 141 ? 38.630 7.203 -51.304 1.00 87.50 141 LEU A CA 1
ATOM 1105 C C . LEU A 1 141 ? 38.537 7.111 -52.842 1.00 87.50 141 LEU A C 1
ATOM 1107 O O . LEU A 1 141 ? 39.372 6.461 -53.472 1.00 87.50 141 LEU A O 1
ATOM 1111 N N . GLY A 1 142 ? 37.509 7.703 -53.463 1.00 80.06 142 GLY A N 1
ATOM 1112 C CA . GLY A 1 142 ? 37.293 7.676 -54.913 1.00 80.06 142 GLY A CA 1
ATOM 1113 C C . GLY A 1 142 ? 36.864 6.308 -55.460 1.00 80.06 142 GLY A C 1
ATOM 1114 O O . GLY A 1 142 ? 36.784 6.114 -56.673 1.00 80.06 142 GLY A O 1
ATOM 1115 N N . ALA A 1 143 ? 36.546 5.344 -54.591 1.00 82.56 143 ALA A N 1
ATOM 1116 C CA . ALA A 1 143 ? 36.152 3.984 -54.952 1.00 82.56 143 ALA A CA 1
ATOM 1117 C C . ALA A 1 143 ? 34.629 3.855 -55.159 1.00 82.56 143 ALA A C 1
ATOM 1119 O O . ALA A 1 143 ? 34.008 2.883 -54.723 1.00 82.56 143 ALA A O 1
ATOM 1120 N N . ILE A 1 144 ? 34.030 4.819 -55.866 1.00 76.94 144 ILE A N 1
ATOM 1121 C CA . ILE A 1 144 ? 32.573 5.010 -56.005 1.00 76.94 144 ILE A CA 1
ATOM 1122 C C . ILE A 1 144 ? 31.864 3.741 -56.509 1.00 76.94 144 ILE A C 1
ATOM 1124 O O . ILE A 1 144 ? 30.843 3.338 -55.960 1.00 76.94 144 ILE A O 1
ATOM 1128 N N . SER A 1 145 ? 32.437 3.043 -57.495 1.00 78.75 145 SER A N 1
ATOM 1129 C CA . SER A 1 145 ? 31.865 1.794 -58.026 1.00 78.75 145 SER A CA 1
ATOM 1130 C C . SER A 1 145 ? 31.855 0.646 -57.001 1.00 78.75 145 SER A C 1
ATOM 1132 O O . SER A 1 145 ? 30.900 -0.130 -56.951 1.00 78.75 145 SER A O 1
ATOM 1134 N N . LYS A 1 146 ? 32.883 0.551 -56.142 1.00 80.25 146 LYS A N 1
ATOM 1135 C CA . LYS A 1 146 ? 32.930 -0.447 -55.059 1.00 80.25 146 LYS A CA 1
ATOM 1136 C C . LYS A 1 146 ? 31.954 -0.093 -53.936 1.00 80.25 146 LYS A C 1
ATOM 1138 O O . LYS A 1 146 ? 31.310 -1.002 -53.421 1.00 80.25 146 LYS A O 1
ATOM 1143 N N . GLY A 1 147 ? 31.815 1.197 -53.617 1.00 78.56 147 GLY A N 1
ATOM 1144 C CA . GLY A 1 147 ? 30.814 1.709 -52.678 1.00 78.56 147 GLY A CA 1
ATOM 1145 C C . GLY A 1 147 ? 29.389 1.389 -53.132 1.00 78.56 147 GLY A C 1
ATOM 1146 O O . GLY A 1 147 ? 28.664 0.721 -52.409 1.00 78.56 147 GLY A O 1
ATOM 1147 N N . LEU A 1 148 ? 29.023 1.741 -54.371 1.00 77.50 148 LEU A N 1
ATOM 1148 C CA . LEU A 1 148 ? 27.696 1.472 -54.951 1.00 77.50 148 LEU A CA 1
ATOM 1149 C C . LEU A 1 148 ? 27.319 -0.016 -54.952 1.00 77.50 148 LEU A C 1
ATOM 1151 O O . LEU A 1 148 ? 26.185 -0.368 -54.642 1.00 77.50 148 LEU A O 1
ATOM 1155 N N . ARG A 1 149 ? 28.270 -0.909 -55.253 1.00 81.69 149 ARG A N 1
ATOM 1156 C CA . ARG A 1 149 ? 28.031 -2.358 -55.162 1.00 81.69 149 ARG A CA 1
ATOM 1157 C C . ARG A 1 149 ? 27.793 -2.806 -53.718 1.00 81.69 149 ARG A C 1
ATOM 1159 O O . ARG A 1 149 ? 26.922 -3.634 -53.479 1.00 81.69 149 ARG A O 1
ATOM 1166 N N . LYS A 1 150 ? 28.546 -2.252 -52.764 1.00 80.62 150 LYS A N 1
ATOM 1167 C CA . LYS A 1 150 ? 28.410 -2.577 -51.341 1.00 80.62 150 LYS A CA 1
ATOM 1168 C C . LYS A 1 150 ? 27.087 -2.070 -50.753 1.00 80.62 150 LYS A C 1
ATOM 1170 O O . LYS A 1 150 ? 26.501 -2.784 -49.950 1.00 80.62 150 LYS A O 1
ATOM 1175 N N . ILE A 1 151 ? 26.583 -0.922 -51.216 1.00 78.75 151 ILE A N 1
ATOM 1176 C CA . ILE A 1 151 ? 25.231 -0.422 -50.899 1.00 78.75 151 ILE A CA 1
ATOM 1177 C C . ILE A 1 151 ? 24.180 -1.451 -51.315 1.00 78.75 151 ILE A C 1
ATOM 1179 O O . ILE A 1 151 ? 23.422 -1.915 -50.473 1.00 78.75 151 ILE A O 1
ATOM 1183 N N . GLY A 1 152 ? 24.203 -1.896 -52.576 1.00 79.31 152 GLY A N 1
ATOM 1184 C CA . GLY A 1 152 ? 23.235 -2.885 -53.065 1.00 79.31 152 GLY A CA 1
ATOM 1185 C C . GLY A 1 152 ? 23.292 -4.231 -52.327 1.00 79.31 152 GLY A C 1
ATOM 1186 O O . GLY A 1 152 ? 22.270 -4.893 -52.171 1.00 79.31 152 GLY A O 1
ATOM 1187 N N . GLU A 1 153 ? 24.465 -4.637 -51.828 1.00 81.56 153 GLU A N 1
ATOM 1188 C CA . GLU A 1 153 ? 24.603 -5.820 -50.962 1.00 81.56 153 GLU A CA 1
ATOM 1189 C C . GLU A 1 153 ? 24.017 -5.606 -49.555 1.00 81.56 153 GLU A C 1
ATOM 1191 O O . GLU A 1 153 ? 23.563 -6.562 -48.927 1.00 81.56 153 GLU A O 1
ATOM 1196 N N . MET A 1 154 ? 24.042 -4.370 -49.052 1.00 79.62 154 MET A N 1
ATOM 1197 C CA . MET A 1 154 ? 23.651 -4.011 -47.686 1.00 79.62 154 MET A CA 1
ATOM 1198 C C . MET A 1 154 ? 22.208 -3.509 -47.566 1.00 79.62 154 MET A C 1
ATOM 1200 O O . MET A 1 154 ? 21.674 -3.522 -46.460 1.00 79.62 154 MET A O 1
ATOM 1204 N N . ASP A 1 155 ? 21.550 -3.133 -48.665 1.00 82.75 155 ASP A N 1
ATOM 1205 C CA . ASP A 1 155 ? 20.162 -2.641 -48.682 1.00 82.75 155 ASP A CA 1
ATOM 1206 C C . ASP A 1 155 ? 19.176 -3.595 -47.992 1.00 82.75 155 ASP A C 1
ATOM 1208 O O . ASP A 1 155 ? 18.292 -3.169 -47.246 1.00 82.75 155 ASP A O 1
ATOM 1212 N N . ASN A 1 156 ? 19.353 -4.907 -48.175 1.00 84.31 156 ASN A N 1
ATOM 1213 C CA . ASN A 1 156 ? 18.527 -5.902 -47.491 1.00 84.31 156 ASN A CA 1
ATOM 1214 C C . ASN A 1 156 ? 18.754 -5.890 -45.972 1.00 84.31 156 ASN A C 1
ATOM 1216 O O . ASN A 1 156 ? 17.805 -6.005 -45.200 1.00 84.31 156 ASN A O 1
ATOM 1220 N N . GLU A 1 157 ? 20.000 -5.740 -45.521 1.00 84.94 157 GLU A N 1
ATOM 1221 C CA . GLU A 1 157 ? 20.337 -5.717 -44.097 1.00 84.94 157 GLU A CA 1
ATOM 1222 C C . GLU A 1 157 ? 19.864 -4.420 -43.426 1.00 84.94 157 GLU A C 1
ATOM 1224 O O . GLU A 1 157 ? 19.261 -4.469 -42.351 1.00 84.94 157 GLU A O 1
ATOM 1229 N N . THR A 1 158 ? 20.056 -3.267 -44.073 1.00 87.56 158 THR A N 1
ATOM 1230 C CA . THR A 1 158 ? 19.597 -1.967 -43.560 1.00 87.56 158 THR A CA 1
ATOM 1231 C C . THR A 1 158 ? 18.071 -1.893 -43.512 1.00 87.56 158 THR A C 1
ATOM 1233 O O . THR A 1 158 ? 17.518 -1.420 -42.518 1.00 87.56 158 THR A O 1
ATOM 1236 N N . SER A 1 159 ? 17.374 -2.430 -44.519 1.00 90.44 159 SER A N 1
ATOM 1237 C CA . SER A 1 159 ? 15.911 -2.544 -44.521 1.00 90.44 159 SER A CA 1
ATOM 1238 C C . SER A 1 159 ? 15.408 -3.408 -43.359 1.00 90.44 159 SER A C 1
ATOM 1240 O O . SER A 1 159 ? 14.519 -2.993 -42.615 1.00 90.44 159 SER A O 1
ATOM 1242 N N . LEU A 1 160 ? 16.036 -4.565 -43.115 1.00 90.69 160 LEU A N 1
ATOM 1243 C CA . LEU A 1 160 ? 15.691 -5.428 -41.981 1.00 90.69 160 LEU A CA 1
ATOM 1244 C C . LEU A 1 160 ? 15.932 -4.752 -40.623 1.00 90.69 160 LEU A C 1
ATOM 1246 O O . LEU A 1 160 ? 15.152 -4.960 -39.692 1.00 90.69 160 LEU A O 1
ATOM 1250 N N . LEU A 1 161 ? 16.999 -3.961 -40.482 1.00 91.62 161 LEU A N 1
ATOM 1251 C CA . LEU A 1 161 ? 17.269 -3.199 -39.259 1.00 91.62 161 LEU A CA 1
ATOM 1252 C C . LEU A 1 161 ? 16.227 -2.098 -39.033 1.00 91.62 161 LEU A C 1
ATOM 1254 O O . LEU A 1 161 ? 15.745 -1.963 -37.911 1.00 91.62 161 LEU A O 1
ATOM 1258 N N . LYS A 1 162 ? 15.827 -1.374 -40.085 1.00 92.69 162 LYS A N 1
ATOM 1259 C CA . LYS A 1 162 ? 14.766 -0.355 -40.016 1.00 92.69 162 LYS A CA 1
ATOM 1260 C C . LYS A 1 162 ? 13.423 -0.960 -39.603 1.00 92.69 162 LYS A C 1
ATOM 1262 O O . LYS A 1 162 ? 12.821 -0.479 -38.652 1.00 92.69 162 LYS A O 1
ATOM 1267 N N . ILE A 1 163 ? 13.030 -2.092 -40.193 1.00 95.50 163 ILE A N 1
ATOM 1268 C CA . ILE A 1 163 ? 11.805 -2.820 -39.805 1.00 95.50 163 ILE A CA 1
ATOM 1269 C C . ILE A 1 163 ? 11.846 -3.242 -38.326 1.00 95.50 163 ILE A C 1
ATOM 1271 O O . ILE A 1 163 ? 10.842 -3.164 -37.619 1.00 95.50 163 ILE A O 1
ATOM 1275 N N . LYS A 1 164 ? 13.006 -3.692 -37.826 1.00 94.06 164 LYS A N 1
ATOM 1276 C CA . LYS A 1 164 ? 13.168 -4.044 -36.404 1.00 94.06 164 LYS A CA 1
ATOM 1277 C C . LYS A 1 164 ? 13.058 -2.829 -35.486 1.00 94.06 164 LYS A C 1
ATOM 1279 O O . LYS A 1 164 ? 12.515 -2.971 -34.394 1.00 94.06 164 LYS A O 1
ATOM 1284 N N . ILE A 1 165 ? 13.582 -1.675 -35.900 1.00 94.75 165 ILE A N 1
ATOM 1285 C CA . ILE A 1 165 ? 13.451 -0.416 -35.159 1.00 94.75 165 ILE A CA 1
ATOM 1286 C C . ILE A 1 165 ? 11.979 -0.003 -35.100 1.00 94.75 165 ILE A C 1
ATOM 1288 O O . ILE A 1 165 ? 11.457 0.130 -34.000 1.00 94.75 165 ILE A O 1
ATOM 1292 N N . GLU A 1 166 ? 11.289 0.064 -36.240 1.00 96.19 166 GLU A N 1
ATOM 1293 C CA . GLU A 1 166 ? 9.862 0.421 -36.313 1.00 96.19 166 GLU A CA 1
ATOM 1294 C C . GLU A 1 166 ? 8.988 -0.515 -35.459 1.00 96.19 166 GLU A C 1
ATOM 1296 O O . GLU A 1 166 ? 8.076 -0.079 -34.754 1.00 96.19 166 GLU A O 1
ATOM 1301 N N . GLY A 1 167 ? 9.287 -1.819 -35.468 1.00 96.69 167 GLY A N 1
ATOM 1302 C CA . GLY A 1 167 ? 8.606 -2.789 -34.611 1.00 96.69 167 GLY A 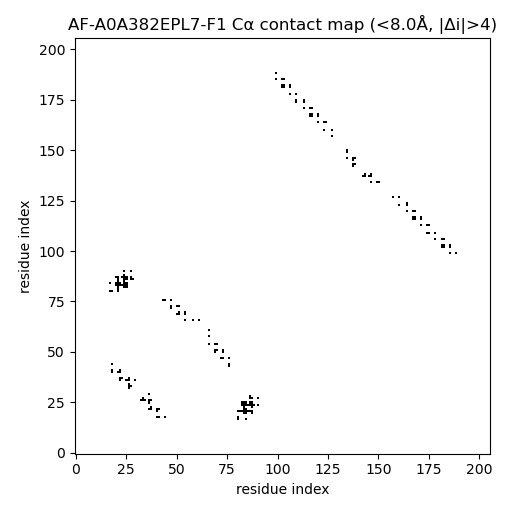CA 1
ATOM 1303 C C . GLY A 1 167 ? 8.814 -2.514 -33.118 1.00 96.69 167 GLY A C 1
ATOM 1304 O O . GLY A 1 167 ? 7.860 -2.563 -32.342 1.00 96.69 167 GLY A O 1
ATOM 1305 N N . LEU A 1 168 ? 10.045 -2.190 -32.711 1.00 95.00 168 LEU A N 1
ATOM 1306 C CA . LEU A 1 168 ? 10.361 -1.847 -31.324 1.00 95.00 168 LEU A CA 1
ATOM 1307 C C . LEU A 1 168 ? 9.741 -0.514 -30.892 1.00 95.00 168 LEU A C 1
ATOM 1309 O O . LEU A 1 168 ? 9.287 -0.423 -29.753 1.00 95.00 168 LEU A O 1
ATOM 1313 N N . GLU A 1 169 ? 9.704 0.484 -31.775 1.00 95.62 169 GLU A N 1
ATOM 1314 C CA . GLU A 1 169 ? 9.054 1.780 -31.540 1.00 95.62 169 GLU A CA 1
ATOM 1315 C C . GLU A 1 169 ? 7.556 1.595 -31.300 1.00 95.62 169 GLU A C 1
ATOM 1317 O O . GLU A 1 169 ? 7.039 2.031 -30.273 1.00 95.62 169 GLU A O 1
ATOM 1322 N N . LYS A 1 170 ? 6.883 0.813 -32.149 1.00 97.25 170 LYS A N 1
ATOM 1323 C CA . LYS A 1 170 ? 5.466 0.484 -31.961 1.00 97.25 170 LYS A CA 1
ATOM 1324 C C . LYS A 1 170 ? 5.197 -0.235 -30.636 1.00 97.25 170 LYS A C 1
ATOM 1326 O O . LYS A 1 170 ? 4.212 0.041 -29.957 1.00 97.25 170 LYS A O 1
ATOM 1331 N N . GLU A 1 171 ? 6.072 -1.158 -30.238 1.00 95.50 171 GLU A N 1
ATOM 1332 C CA . GLU A 1 171 ? 5.953 -1.816 -28.934 1.00 95.50 171 GLU A CA 1
ATOM 1333 C C . GLU A 1 171 ? 6.177 -0.851 -27.755 1.00 95.50 171 GLU A C 1
ATOM 1335 O O . GLU A 1 171 ? 5.581 -1.044 -26.692 1.00 95.50 171 GLU A O 1
ATOM 1340 N N . ILE A 1 172 ? 7.039 0.163 -27.907 1.00 95.69 172 ILE A N 1
ATOM 1341 C CA . ILE A 1 172 ? 7.230 1.221 -26.905 1.00 95.69 172 ILE A CA 1
ATOM 1342 C C . ILE A 1 172 ? 5.975 2.084 -26.795 1.00 95.69 172 ILE A C 1
ATOM 1344 O O . ILE A 1 172 ? 5.566 2.371 -25.669 1.00 95.69 172 ILE A O 1
ATOM 1348 N N . ASP A 1 173 ? 5.350 2.446 -27.912 1.00 96.06 173 ASP A N 1
ATOM 1349 C CA . ASP A 1 173 ? 4.109 3.225 -27.926 1.00 96.06 173 ASP A CA 1
ATOM 1350 C C . ASP A 1 173 ? 2.984 2.472 -27.204 1.00 96.06 173 ASP A C 1
ATOM 1352 O O . ASP A 1 173 ? 2.419 2.979 -26.234 1.00 96.06 173 ASP A O 1
ATOM 1356 N N . ASP A 1 174 ? 2.766 1.196 -27.542 1.00 96.00 174 ASP A N 1
ATOM 1357 C CA . ASP A 1 174 ? 1.770 0.343 -26.879 1.00 96.00 174 ASP A CA 1
ATOM 1358 C C . ASP A 1 174 ? 2.017 0.207 -25.362 1.00 96.00 174 ASP A C 1
ATOM 1360 O O . ASP A 1 174 ? 1.087 0.137 -24.548 1.00 96.00 174 ASP A O 1
ATOM 1364 N N . LEU A 1 175 ? 3.286 0.096 -24.954 1.00 95.12 175 LEU A N 1
ATOM 1365 C CA . LEU A 1 175 ? 3.674 0.048 -23.543 1.00 95.12 175 LEU A CA 1
ATOM 1366 C C . LEU A 1 175 ? 3.438 1.396 -22.855 1.00 95.12 175 LEU A C 1
ATOM 1368 O O . LEU A 1 175 ? 2.997 1.435 -21.704 1.00 95.12 175 LEU A O 1
ATOM 1372 N N . THR A 1 176 ? 3.703 2.488 -23.557 1.00 92.44 176 THR A N 1
ATOM 1373 C CA . THR A 1 176 ? 3.557 3.853 -23.062 1.00 92.44 176 THR A CA 1
ATOM 1374 C C . THR A 1 176 ? 2.087 4.222 -22.874 1.00 92.44 176 THR A C 1
ATOM 1376 O O . THR A 1 176 ? 1.728 4.734 -21.812 1.00 92.44 176 THR A O 1
ATOM 1379 N N . ASP A 1 177 ? 1.208 3.841 -23.796 1.00 94.31 177 ASP A N 1
ATOM 1380 C CA . ASP A 1 177 ? -0.242 4.002 -23.651 1.00 94.31 177 ASP A CA 1
ATOM 1381 C C . ASP A 1 177 ? -0.776 3.243 -22.434 1.00 94.31 177 ASP A C 1
ATOM 1383 O O . ASP A 1 177 ? -1.510 3.787 -21.599 1.00 94.31 177 ASP A O 1
ATOM 1387 N N . LYS A 1 178 ? -0.334 1.990 -22.253 1.00 92.69 178 LYS A N 1
ATOM 1388 C CA . LYS A 1 178 ? -0.664 1.200 -21.057 1.00 92.69 178 LYS A CA 1
ATOM 1389 C C . LYS A 1 178 ? -0.176 1.887 -19.784 1.00 92.69 178 LYS A C 1
ATOM 1391 O O . LYS A 1 178 ? -0.912 1.920 -18.798 1.00 92.69 178 LYS A O 1
ATOM 1396 N N . LYS A 1 179 ? 1.033 2.457 -19.796 1.00 93.25 179 LYS A N 1
ATOM 1397 C CA . LYS A 1 179 ? 1.586 3.212 -18.664 1.00 93.25 179 LYS A CA 1
ATOM 1398 C C . LYS A 1 179 ? 0.710 4.408 -18.308 1.00 93.25 179 LYS A C 1
ATOM 1400 O O . LYS A 1 179 ? 0.391 4.579 -17.134 1.00 93.25 179 LYS A O 1
ATOM 1405 N N . TYR A 1 180 ? 0.296 5.210 -19.287 1.00 91.19 180 TYR A N 1
ATOM 1406 C CA . TYR A 1 180 ? -0.574 6.361 -19.044 1.00 91.19 180 TYR A CA 1
ATOM 1407 C C . TYR A 1 180 ? -1.940 5.945 -18.496 1.00 91.19 180 TYR A C 1
ATOM 1409 O O . TYR A 1 180 ? -2.425 6.560 -17.545 1.00 91.19 180 TYR A O 1
ATOM 1417 N N . GLY A 1 181 ? -2.513 4.849 -19.002 1.00 90.75 181 GLY A N 1
ATOM 1418 C CA . GLY A 1 181 ? -3.745 4.277 -18.459 1.00 90.75 181 GLY A CA 1
ATOM 1419 C C . GLY A 1 181 ? -3.620 3.854 -16.989 1.00 90.75 181 GLY A C 1
ATOM 1420 O O . GLY A 1 181 ? -4.532 4.090 -16.198 1.00 90.75 181 GLY A O 1
ATOM 1421 N N . LEU A 1 182 ? -2.488 3.264 -16.591 1.00 89.75 182 LEU A N 1
ATOM 1422 C CA . LEU A 1 182 ? -2.224 2.913 -15.188 1.00 89.75 182 LEU A CA 1
ATOM 1423 C C . LEU A 1 182 ? -1.961 4.155 -14.327 1.00 89.75 182 LEU A C 1
ATOM 1425 O O . LEU A 1 182 ? -2.513 4.260 -13.235 1.00 89.75 182 LEU A O 1
ATOM 1429 N N . LYS A 1 183 ? -1.188 5.121 -14.832 1.00 86.31 183 LYS A N 1
ATOM 1430 C CA . LYS A 1 183 ? -0.883 6.371 -14.125 1.00 86.31 183 LYS A CA 1
ATOM 1431 C C . LYS A 1 183 ? -2.132 7.215 -13.874 1.00 86.31 183 LYS A C 1
ATOM 1433 O O . LYS A 1 183 ? -2.275 7.788 -12.804 1.00 86.31 183 LYS A O 1
ATOM 1438 N N . SER A 1 184 ? -3.080 7.232 -14.811 1.00 86.06 184 SER A N 1
ATOM 1439 C CA . SER A 1 184 ? -4.382 7.873 -14.603 1.00 86.06 184 SER A CA 1
ATOM 1440 C C . SER A 1 184 ? -5.157 7.240 -13.441 1.00 86.06 184 SER A C 1
ATOM 1442 O O . SER A 1 184 ? -5.721 7.965 -12.626 1.00 86.06 184 SER A O 1
ATOM 1444 N N . LYS A 1 185 ? -5.135 5.906 -13.310 1.00 84.19 185 LYS A N 1
ATOM 1445 C CA . LYS A 1 185 ? -5.772 5.205 -12.181 1.00 84.19 185 LYS A CA 1
ATOM 1446 C C . LYS A 1 185 ? -5.095 5.513 -10.846 1.00 84.19 185 LYS A C 1
ATOM 1448 O O . LYS A 1 185 ? -5.798 5.695 -9.861 1.00 84.19 185 LYS A O 1
ATOM 1453 N N . ILE A 1 186 ? -3.763 5.598 -10.831 1.00 83.81 186 ILE A N 1
ATOM 1454 C CA . ILE A 1 186 ? -2.993 6.011 -9.648 1.00 83.81 186 ILE A CA 1
ATOM 1455 C C . ILE A 1 186 ? -3.394 7.430 -9.238 1.00 83.81 186 ILE A C 1
ATOM 1457 O O . ILE A 1 186 ? -3.810 7.636 -8.105 1.00 83.81 186 ILE A O 1
ATOM 1461 N N . ASN A 1 187 ? -3.382 8.382 -10.175 1.00 80.19 187 ASN A N 1
ATOM 1462 C CA . ASN A 1 187 ? -3.747 9.770 -9.894 1.00 80.19 187 ASN A CA 1
ATOM 1463 C C . ASN A 1 187 ? -5.187 9.903 -9.365 1.00 80.19 187 ASN A C 1
ATOM 1465 O O . ASN A 1 187 ? -5.434 10.692 -8.461 1.00 80.19 187 ASN A O 1
ATOM 1469 N N . LEU A 1 188 ? -6.145 9.141 -9.910 1.00 79.75 188 LEU A N 1
ATOM 1470 C CA . LEU A 1 188 ? -7.523 9.128 -9.401 1.00 79.75 188 LEU A CA 1
ATOM 1471 C C . LEU A 1 188 ? -7.583 8.636 -7.949 1.00 79.75 188 LEU A C 1
ATOM 1473 O O . LEU A 1 188 ? -8.242 9.264 -7.125 1.00 79.75 188 LEU A O 1
ATOM 1477 N N . ALA A 1 189 ? -6.853 7.567 -7.624 1.00 73.81 189 ALA A N 1
ATOM 1478 C CA . ALA A 1 189 ? -6.769 7.055 -6.259 1.00 73.81 189 ALA A CA 1
ATOM 1479 C C . ALA A 1 189 ? -6.084 8.053 -5.304 1.00 73.81 189 ALA A C 1
ATOM 1481 O O . ALA A 1 189 ? -6.526 8.217 -4.169 1.00 73.81 189 ALA A O 1
ATOM 1482 N N . GLU A 1 190 ? -5.045 8.763 -5.757 1.00 70.69 190 GLU A N 1
ATOM 1483 C CA . GLU A 1 190 ? -4.379 9.809 -4.970 1.00 70.69 190 GLU A CA 1
ATOM 1484 C C . GLU A 1 190 ? -5.290 11.009 -4.683 1.00 70.69 190 GLU A C 1
ATOM 1486 O O . GLU A 1 190 ? -5.268 11.546 -3.575 1.00 70.69 190 GLU A O 1
ATOM 1491 N N . VAL A 1 191 ? -6.118 11.420 -5.649 1.00 72.94 191 VAL A N 1
ATOM 1492 C CA . VAL A 1 191 ? -7.085 12.515 -5.467 1.00 72.94 191 VAL A CA 1
ATOM 1493 C C . VAL A 1 191 ? -8.115 12.175 -4.386 1.00 72.94 191 VAL A C 1
ATOM 1495 O O . VAL A 1 191 ? -8.461 13.045 -3.588 1.00 72.94 191 VAL A O 1
ATOM 1498 N N . GLU A 1 192 ? -8.562 10.918 -4.301 1.00 67.50 192 GLU A N 1
ATOM 1499 C CA . GLU A 1 192 ? -9.505 10.469 -3.265 1.00 67.50 192 GLU A CA 1
ATOM 1500 C C . GLU A 1 192 ? -8.912 10.530 -1.849 1.00 67.50 192 GLU A C 1
ATOM 1502 O O . GLU A 1 192 ? -9.621 10.842 -0.891 1.00 67.50 192 GLU A O 1
ATOM 1507 N N . VAL A 1 193 ? -7.607 10.283 -1.702 1.00 69.12 193 VAL A N 1
ATOM 1508 C CA . VAL A 1 193 ? -6.912 10.315 -0.400 1.00 69.12 193 VAL A CA 1
ATOM 1509 C C . VAL A 1 193 ? -6.230 11.655 -0.102 1.00 69.12 193 VAL A C 1
ATOM 1511 O O . VAL A 1 193 ? -5.737 11.855 1.011 1.00 69.12 193 VAL A O 1
ATOM 1514 N N . GLY A 1 194 ? -6.225 12.590 -1.056 1.00 65.75 194 GLY A N 1
ATOM 1515 C CA . GLY A 1 194 ? -5.555 13.892 -0.970 1.00 65.75 194 GLY A CA 1
ATOM 1516 C C . GLY A 1 194 ? -5.891 14.697 0.293 1.00 65.75 194 GLY A C 1
ATOM 1517 O O . GLY A 1 194 ? -4.966 15.114 0.994 1.00 65.75 194 GLY A O 1
ATOM 1518 N N . PRO A 1 195 ? -7.176 14.867 0.661 1.00 69.50 195 PRO A N 1
ATOM 1519 C CA . PRO A 1 195 ? -7.553 15.583 1.881 1.00 69.50 195 PRO A CA 1
ATOM 1520 C C . PRO A 1 195 ? -7.031 14.924 3.165 1.00 69.50 195 PRO A C 1
ATOM 1522 O O . PRO A 1 195 ? -6.607 15.615 4.087 1.00 69.50 195 PRO A O 1
ATOM 1525 N N . ILE A 1 196 ? -7.021 13.590 3.224 1.00 63.47 196 ILE A N 1
ATOM 1526 C CA . ILE A 1 196 ? -6.537 12.837 4.391 1.00 63.47 196 ILE A CA 1
ATOM 1527 C C . ILE A 1 196 ? -5.015 12.958 4.495 1.00 63.47 196 ILE A C 1
ATOM 1529 O O . ILE A 1 196 ? -4.487 13.185 5.582 1.00 63.47 196 ILE A O 1
ATOM 1533 N N . ARG A 1 197 ? -4.310 12.864 3.361 1.00 61.28 197 ARG A N 1
ATOM 1534 C CA . ARG A 1 197 ? -2.851 13.006 3.297 1.00 61.28 197 ARG A CA 1
ATOM 1535 C C . ARG A 1 197 ? -2.395 14.406 3.707 1.00 61.28 197 ARG A C 1
ATOM 1537 O O . ARG A 1 197 ? -1.432 14.506 4.453 1.00 61.28 197 ARG A O 1
ATOM 1544 N N . TYR A 1 198 ? -3.111 15.454 3.294 1.00 64.75 198 TYR A N 1
ATOM 1545 C CA . TYR A 1 198 ? -2.827 16.839 3.692 1.00 64.75 198 TYR A CA 1
ATOM 1546 C C . TYR A 1 198 ? -2.958 17.054 5.208 1.00 64.75 198 TYR A C 1
ATOM 1548 O O . TYR A 1 198 ? -2.104 17.679 5.835 1.00 64.75 198 TYR A O 1
ATOM 1556 N N . VAL A 1 199 ? -4.010 16.495 5.817 1.00 64.81 199 VAL A N 1
ATOM 1557 C CA . VAL A 1 199 ? -4.197 16.555 7.275 1.00 64.81 199 VAL A CA 1
ATOM 1558 C C . VAL A 1 199 ? -3.130 15.731 8.001 1.00 64.81 199 VAL A C 1
ATOM 1560 O O . VAL A 1 199 ? -2.626 16.168 9.029 1.00 64.81 199 VAL A O 1
ATOM 1563 N N . ALA A 1 200 ? -2.743 14.571 7.462 1.00 64.00 200 ALA A N 1
ATOM 1564 C CA . ALA A 1 200 ? -1.683 13.747 8.035 1.00 64.00 200 ALA A CA 1
ATOM 1565 C C . ALA A 1 200 ? -0.306 14.434 7.975 1.00 64.00 200 ALA A C 1
ATOM 1567 O O . ALA A 1 200 ? 0.379 14.467 8.992 1.00 64.00 200 ALA A O 1
ATOM 1568 N N . SER A 1 201 ? 0.083 15.035 6.843 1.00 64.75 201 SER A N 1
ATOM 1569 C CA . SER A 1 201 ? 1.356 15.770 6.726 1.00 64.75 201 SER A CA 1
ATOM 1570 C C . SER A 1 201 ? 1.429 16.951 7.691 1.00 64.75 201 SER A C 1
ATOM 1572 O O . SER A 1 201 ? 2.461 17.196 8.293 1.00 64.75 201 SER A O 1
ATOM 1574 N N . MET A 1 202 ? 0.311 17.640 7.930 1.00 70.00 202 MET A N 1
ATOM 1575 C CA . MET A 1 202 ? 0.273 18.765 8.871 1.00 70.00 202 MET A CA 1
ATOM 1576 C C . MET A 1 202 ? 0.450 18.344 10.343 1.00 70.00 202 MET A C 1
ATOM 1578 O O . MET A 1 202 ? 0.742 19.187 11.180 1.00 70.00 202 MET A O 1
ATOM 1582 N N . ILE A 1 203 ? 0.245 17.061 10.665 1.00 68.75 203 ILE A N 1
ATOM 1583 C CA . ILE A 1 203 ? 0.387 16.508 12.022 1.00 68.75 203 ILE A CA 1
ATOM 1584 C C . ILE A 1 203 ? 1.727 15.775 12.202 1.00 68.75 203 ILE A C 1
ATOM 1586 O O . ILE A 1 203 ? 2.238 15.729 13.317 1.00 68.75 203 ILE A O 1
ATOM 1590 N N . TYR A 1 204 ? 2.268 15.167 11.141 1.00 62.06 204 TYR A N 1
ATOM 1591 C CA . TYR A 1 204 ? 3.463 14.316 11.203 1.00 62.06 204 TYR A CA 1
ATOM 1592 C C . TYR A 1 204 ? 4.749 14.963 10.667 1.00 62.06 204 TYR A C 1
ATOM 1594 O O . TYR A 1 204 ? 5.819 14.464 11.004 1.00 62.06 204 TYR A O 1
ATOM 1602 N N . ASP A 1 205 ? 4.670 16.028 9.860 1.00 60.59 205 ASP A N 1
ATOM 1603 C CA . ASP A 1 205 ? 5.851 16.734 9.329 1.00 60.59 205 ASP A CA 1
ATOM 1604 C C . ASP A 1 205 ? 6.310 17.911 10.229 1.00 60.59 205 ASP A C 1
ATOM 1606 O O . ASP A 1 205 ? 7.034 18.796 9.765 1.00 60.59 205 ASP A O 1
ATOM 1610 N N . GLU A 1 206 ? 5.914 17.915 11.513 1.00 49.62 206 GLU A N 1
ATOM 1611 C CA . GLU A 1 206 ? 6.527 18.723 12.590 1.00 49.62 206 GLU A CA 1
ATOM 1612 C C . GLU A 1 206 ? 7.498 17.898 13.451 1.00 49.62 206 GLU A C 1
ATOM 1614 O O . GLU A 1 206 ? 7.134 16.774 13.873 1.00 49.62 206 GLU A O 1
#

Foldseek 3Di:
DVVVVVVVVVVVVVLVVLLVQLLVLVCLVCVPPSPVSNVVSVVLSVVLVVLVVVCVVCVPPDDPVSNVVSVVSNVVSVVSSVNSNVSSVVVVVCVLCVLLVVLVVLLVVLVVLLVVLVVVLVVLVVVVVVLVVVLVVCVVVVVPVVSVVVCVVCVVVNVVSVVSNVVSVVVNVVSVVVSVVSVVVSVVSCVVCVVVVVVVCVVPVD

Solvent-accessible surface area (backbone atoms only — not comparable to full-atom values): 10828 Å² total; per-residue (Å²): 110,70,68,61,54,50,52,50,49,53,52,50,50,55,49,50,56,50,47,51,40,11,35,55,4,46,27,62,76,42,69,92,48,36,70,62,45,43,55,49,40,55,53,53,54,53,48,40,53,53,48,53,51,49,49,64,75,37,60,89,77,54,59,68,71,63,52,51,52,48,53,52,50,44,53,51,52,48,50,54,41,50,53,8,36,48,37,32,55,51,46,57,49,49,67,63,44,50,62,43,54,58,43,48,56,50,41,51,54,45,50,54,52,41,52,55,43,51,55,48,39,53,54,50,50,54,49,51,51,54,52,50,53,54,43,50,51,28,48,75,71,69,39,47,72,62,28,55,53,50,48,69,71,39,50,64,58,54,51,52,47,50,54,52,37,54,52,47,50,53,52,39,50,59,46,49,56,54,38,51,59,47,50,52,53,42,52,55,56,48,60,74,44,41,70,59,51,55,55,47,48,74,68,65,77,112

Mean predicted aligned error: 11.25 Å

Organism: NCBI:txid408172

Sequence (206 aa):
MFFGLLTLLVALAISTVAAYYSIVGLMAIFAGAKLAIAIMGVVLEIGKLVVASWTFQNWKTSPVSIRSYFIVSVVVLMFITSLGIFGFLSRAHIEQSSPTVLLEERVDRINLKVEQKTTQINRYQSRLDTLDDALQRYIELGAISKGLRKIGEMDNETSLLKIKIEGLEKEIDDLTDKKYGLKSKINLAEVEVGPIRYVASMIYDE

Nearest PDB structures (foldseek):
  6u28-assembly2_D  TM=4.352E-01  e=2.769E+00  Homo sapiens
  6ixe-assembly1_A  TM=4.805E-01  e=8.499E+00  Homo sapiens

Secondary structure (DSSP, 8-state):
-HHHHHHHHHHHHHHHHHHHHHHHHHHHHTGGGHHHHHHHHHHHHHHHHHHHHHHHHTTTTS-HHHHHHHHHHHHHHHHHHHHHHHHHHHHHHHHHHHHHHHHHHHHHHHHHHHHHHHHHHHHHHHHHHHHHHHHHHHHHTT-HHHHHHHHHHHHHHHHHHHHHHHHHHHHHHHHHHHHHHHHHHHHHHHHHHHHHHHHHHHHH--